Protein AF-A0A354QT43-F1 (afdb_monomer)

Secondary structure (DSSP, 8-state):
--HHHHHHHTSHHHHHHHHHHHHHHHHHHHHHHHHHHHHHHHHHHHHHHHHHHHHHHHHS---HHHHHHHHHHHTSTTHHHHHIIIII-----HHHHHHHHHHHH------TTHHHHHHHHHH-HHHHHHHHHHHHH-TT----SS------SSHHHHHHHHHHHHHH-SS------S---------

Radius of gyration: 37.58 Å; Cα contacts (8 Å, |Δi|>4): 68; chains: 1; bounding box: 89×34×106 Å

Structure (mmCIF, N/CA/C/O backbone):
data_AF-A0A354QT43-F1
#
_entry.id   AF-A0A354QT43-F1
#
loop_
_atom_site.group_PDB
_atom_site.id
_atom_site.type_symbol
_atom_site.label_atom_id
_atom_site.label_alt_id
_atom_site.label_comp_id
_atom_site.label_asym_id
_atom_site.label_entity_id
_atom_site.label_seq_id
_atom_site.pdbx_PDB_ins_code
_atom_site.Cartn_x
_atom_site.Cartn_y
_atom_site.Cartn_z
_atom_site.occupancy
_atom_site.B_iso_or_equiv
_atom_site.auth_seq_id
_atom_site.auth_comp_id
_atom_site.auth_asym_id
_atom_site.auth_atom_id
_atom_site.pdbx_PDB_model_num
ATOM 1 N N . MET A 1 1 ? 47.874 -0.193 -69.111 1.00 50.09 1 MET A N 1
ATOM 2 C CA . MET A 1 1 ? 46.871 0.628 -68.397 1.00 50.09 1 MET A CA 1
ATOM 3 C C . MET A 1 1 ? 47.589 1.723 -67.603 1.00 50.09 1 MET A C 1
ATOM 5 O O . MET A 1 1 ? 47.938 1.553 -66.450 1.00 50.09 1 MET A O 1
ATOM 9 N N . ASN A 1 2 ? 47.897 2.793 -68.336 1.00 45.66 2 ASN A N 1
ATOM 10 C CA . ASN A 1 2 ? 48.474 4.114 -68.050 1.00 45.66 2 ASN A CA 1
ATOM 11 C C . ASN A 1 2 ? 48.975 4.488 -66.635 1.00 45.66 2 ASN A C 1
ATOM 13 O O . ASN A 1 2 ? 48.193 4.894 -65.777 1.00 45.66 2 ASN A O 1
ATOM 17 N N . LEU A 1 3 ? 50.308 4.593 -66.516 1.00 60.66 3 LEU A N 1
ATOM 18 C CA . LEU A 1 3 ? 51.085 5.276 -65.461 1.00 60.66 3 LEU A CA 1
ATOM 19 C C . LEU A 1 3 ? 50.553 6.680 -65.084 1.00 60.66 3 LEU A C 1
ATOM 21 O O . LEU A 1 3 ? 50.665 7.098 -63.936 1.00 60.66 3 LEU A O 1
ATOM 25 N N . ARG A 1 4 ? 49.891 7.386 -66.013 1.00 60.50 4 ARG A N 1
ATOM 26 C CA . ARG A 1 4 ? 49.231 8.681 -65.751 1.00 60.50 4 ARG A CA 1
ATOM 27 C C . ARG A 1 4 ? 48.031 8.592 -64.796 1.00 60.50 4 ARG A C 1
ATOM 29 O O . ARG A 1 4 ? 47.816 9.512 -64.015 1.00 60.50 4 ARG A O 1
ATOM 36 N N . LYS A 1 5 ? 47.261 7.493 -64.814 1.00 59.97 5 LYS A N 1
ATOM 37 C CA . LYS A 1 5 ? 46.152 7.280 -63.858 1.00 59.97 5 LYS A CA 1
ATOM 38 C C . LYS A 1 5 ? 46.684 7.034 -62.440 1.00 59.97 5 LYS A C 1
ATOM 40 O O . LYS A 1 5 ? 46.078 7.480 -61.475 1.00 59.97 5 LYS A O 1
ATOM 45 N N . PHE A 1 6 ? 47.850 6.396 -62.334 1.00 59.72 6 PHE A N 1
ATOM 46 C CA . PHE A 1 6 ? 48.542 6.152 -61.067 1.00 59.72 6 PHE A CA 1
ATOM 47 C C . PHE A 1 6 ? 49.101 7.447 -60.449 1.00 59.72 6 PHE A C 1
ATOM 49 O O . PHE A 1 6 ? 48.975 7.661 -59.249 1.00 59.72 6 PHE A O 1
ATOM 56 N N . GLN A 1 7 ? 49.629 8.363 -61.269 1.00 59.91 7 GLN A N 1
ATOM 57 C CA . GLN A 1 7 ? 50.087 9.688 -60.816 1.00 59.91 7 GLN A CA 1
ATOM 58 C C . GLN A 1 7 ? 48.939 10.609 -60.361 1.00 59.91 7 GLN A C 1
ATOM 60 O O . GLN A 1 7 ? 49.126 11.405 -59.447 1.00 59.91 7 GLN A O 1
ATOM 65 N N . LEU A 1 8 ? 47.743 10.483 -60.950 1.00 59.28 8 LEU A N 1
ATOM 66 C CA . LEU A 1 8 ? 46.539 11.201 -60.503 1.00 59.28 8 LEU A CA 1
ATOM 67 C C . LEU A 1 8 ? 45.997 10.660 -59.170 1.00 59.28 8 LEU A C 1
ATOM 69 O O . LEU A 1 8 ? 45.631 11.455 -58.303 1.00 59.28 8 LEU A O 1
ATOM 73 N N . LEU A 1 9 ? 46.014 9.334 -58.978 1.00 59.81 9 LEU A N 1
ATOM 74 C CA . LEU A 1 9 ? 45.709 8.676 -57.697 1.00 59.81 9 LEU A CA 1
ATOM 75 C C . LEU A 1 9 ? 46.698 9.078 -56.587 1.00 59.81 9 LEU A C 1
ATOM 77 O O . LEU A 1 9 ? 46.279 9.282 -55.453 1.00 59.81 9 LEU A O 1
ATOM 81 N N . MET A 1 10 ? 47.980 9.258 -56.926 1.00 63.72 10 MET A N 1
ATOM 82 C CA . MET A 1 10 ? 49.045 9.714 -56.015 1.00 63.72 10 MET A CA 1
ATOM 83 C C . MET A 1 10 ? 49.179 11.245 -55.914 1.00 63.72 10 MET A C 1
ATOM 85 O O . MET A 1 10 ? 50.124 11.751 -55.307 1.00 63.72 10 MET A O 1
ATOM 89 N N . SER A 1 11 ? 48.253 12.012 -56.498 1.00 73.25 11 SER A N 1
ATOM 90 C CA . SER A 1 11 ? 48.175 13.455 -56.256 1.00 73.25 11 SER A CA 1
ATOM 91 C C . SER A 1 11 ? 47.537 13.729 -54.888 1.00 73.25 11 SER A C 1
ATOM 93 O O . SER A 1 11 ? 46.755 12.916 -54.392 1.00 73.25 11 SER A O 1
ATOM 95 N N . LYS A 1 12 ? 47.819 14.894 -54.283 1.00 72.94 12 LYS A N 1
ATOM 96 C CA . LYS A 1 12 ? 47.262 15.291 -52.970 1.00 72.94 12 LYS A CA 1
ATOM 97 C C . LYS A 1 12 ? 45.731 15.139 -52.903 1.00 72.94 12 LYS A C 1
ATOM 99 O O . LYS A 1 12 ? 45.205 14.751 -51.871 1.00 72.94 12 LYS A O 1
ATOM 104 N N . TYR A 1 13 ? 45.037 15.384 -54.016 1.00 82.44 13 TYR A N 1
ATOM 105 C CA . TYR A 1 13 ? 43.581 15.259 -54.121 1.00 82.44 13 TYR A CA 1
ATOM 106 C C . TYR A 1 13 ? 43.110 13.810 -54.317 1.00 82.44 13 TYR A C 1
ATOM 108 O O . TYR A 1 13 ? 42.079 13.428 -53.770 1.00 82.44 13 TYR A O 1
ATOM 116 N N . GLY A 1 14 ? 43.867 12.986 -55.050 1.00 83.56 14 GLY A N 1
ATOM 117 C CA . GLY A 1 14 ? 43.551 11.566 -55.246 1.00 83.56 14 GLY A CA 1
ATOM 118 C C . GLY A 1 14 ? 43.614 10.774 -53.941 1.00 83.56 14 GLY A C 1
ATOM 119 O O . GLY A 1 14 ? 42.695 10.018 -53.634 1.00 83.56 14 GLY A O 1
ATOM 120 N N . PHE A 1 15 ? 44.640 11.027 -53.125 1.00 85.06 15 PHE A N 1
ATOM 121 C CA . PHE A 1 15 ? 44.790 10.412 -51.807 1.00 85.06 15 PHE A CA 1
ATOM 122 C C . PHE A 1 15 ? 43.640 10.779 -50.852 1.00 85.06 15 PHE A C 1
ATOM 124 O O . PHE A 1 15 ? 43.066 9.896 -50.216 1.00 85.06 15 PHE A O 1
ATOM 131 N N . SER A 1 16 ? 43.236 12.054 -50.804 1.00 87.38 16 SER A N 1
ATOM 132 C CA . SER A 1 16 ? 42.101 12.497 -49.980 1.00 87.38 16 SER A CA 1
ATOM 133 C C . SER A 1 16 ? 40.770 11.868 -50.401 1.00 87.38 16 SER A C 1
ATOM 135 O O . SER A 1 16 ? 39.992 11.477 -49.536 1.00 87.38 16 SER A O 1
ATOM 137 N N . ILE A 1 17 ? 40.514 11.714 -51.706 1.00 90.31 17 ILE A N 1
ATOM 138 C CA . ILE A 1 17 ? 39.285 11.069 -52.202 1.00 90.31 17 ILE A CA 1
ATOM 139 C C . ILE A 1 17 ? 39.250 9.586 -51.810 1.00 90.31 17 ILE A C 1
ATOM 141 O O . ILE A 1 17 ? 38.204 9.088 -51.399 1.00 90.31 17 ILE A O 1
ATOM 145 N N . ILE A 1 18 ? 40.383 8.882 -51.888 1.00 90.44 18 ILE A N 1
ATOM 146 C CA . ILE A 1 18 ? 40.471 7.474 -51.472 1.00 90.44 18 ILE A CA 1
ATOM 147 C C . ILE A 1 18 ? 40.174 7.332 -49.977 1.00 90.44 18 ILE A C 1
ATOM 149 O O . ILE A 1 18 ? 39.404 6.451 -49.598 1.00 90.44 18 ILE A O 1
ATOM 153 N N . ILE A 1 19 ? 40.742 8.207 -49.140 1.00 92.81 19 ILE A N 1
ATOM 154 C CA . ILE A 1 19 ? 40.480 8.205 -47.694 1.00 92.81 19 ILE A CA 1
ATOM 155 C C . ILE A 1 19 ? 39.005 8.484 -47.411 1.00 92.81 19 ILE A C 1
AT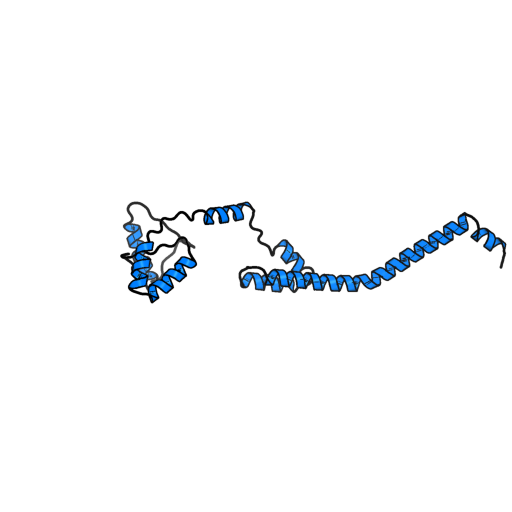OM 157 O O . ILE A 1 19 ? 38.399 7.733 -46.658 1.00 92.81 19 ILE A O 1
ATOM 161 N N . MET A 1 20 ? 38.398 9.482 -48.058 1.00 94.25 20 MET A N 1
ATOM 162 C CA . MET A 1 20 ? 36.971 9.781 -47.877 1.00 94.25 20 MET A CA 1
ATOM 163 C C . MET A 1 20 ? 36.073 8.596 -48.247 1.00 94.25 20 MET A C 1
ATOM 165 O O . MET A 1 20 ? 35.124 8.283 -47.530 1.00 94.25 20 MET A O 1
ATOM 169 N N . VAL A 1 21 ? 36.369 7.906 -49.352 1.00 95.19 21 VAL A N 1
ATOM 170 C CA . VAL A 1 21 ? 35.614 6.707 -49.753 1.00 95.19 21 VAL A CA 1
ATOM 171 C C . VAL A 1 21 ? 35.809 5.575 -48.744 1.00 95.19 21 VAL A C 1
ATOM 173 O O . VAL A 1 21 ? 34.853 4.870 -48.426 1.00 95.19 21 VAL A O 1
ATOM 176 N N . LEU A 1 22 ? 37.022 5.415 -48.212 1.00 96.06 22 LEU A N 1
ATOM 177 C CA . LEU A 1 22 ? 37.327 4.418 -47.191 1.00 96.06 22 LEU A CA 1
ATOM 178 C C . LEU A 1 22 ? 36.622 4.725 -45.861 1.00 96.06 22 LEU A C 1
ATOM 180 O O . LEU A 1 22 ? 36.039 3.819 -45.272 1.00 96.06 22 LEU A O 1
ATOM 184 N N . GLU A 1 23 ? 36.601 5.981 -45.418 1.00 96.31 23 GLU A N 1
ATOM 185 C CA . GLU A 1 23 ? 35.858 6.426 -44.232 1.00 96.31 23 GLU A CA 1
ATOM 186 C C . GLU A 1 23 ? 34.356 6.185 -44.391 1.00 96.31 23 GLU A C 1
ATOM 188 O O . GLU A 1 23 ? 33.727 5.610 -43.504 1.00 96.31 23 GLU A O 1
ATOM 193 N N . LEU A 1 24 ? 33.783 6.540 -45.544 1.00 96.94 24 LEU A N 1
ATOM 194 C CA . LEU A 1 24 ? 32.379 6.255 -45.839 1.00 96.94 24 LEU A CA 1
ATOM 195 C C . LEU A 1 24 ? 32.100 4.750 -45.807 1.00 96.94 24 LEU A C 1
ATOM 197 O O . LEU A 1 24 ? 31.133 4.322 -45.178 1.00 96.94 24 LEU A O 1
ATOM 201 N N . ALA A 1 25 ? 32.956 3.934 -46.425 1.00 96.06 25 ALA A N 1
ATOM 202 C CA . ALA A 1 25 ? 32.813 2.482 -46.401 1.00 96.06 25 ALA A CA 1
ATOM 203 C C . ALA A 1 25 ? 32.898 1.915 -44.974 1.00 96.06 25 ALA A C 1
ATOM 205 O O . ALA A 1 25 ? 32.116 1.028 -44.631 1.00 96.06 25 ALA A O 1
ATOM 206 N N . LEU A 1 26 ? 33.787 2.449 -44.128 1.00 96.31 26 LEU A N 1
ATOM 207 C CA . LEU A 1 26 ? 33.885 2.082 -42.713 1.00 96.31 26 LEU A CA 1
ATOM 208 C C . LEU A 1 26 ? 32.624 2.463 -41.938 1.00 96.31 26 LEU A C 1
ATOM 210 O O . LEU A 1 26 ? 32.136 1.648 -41.158 1.00 96.31 26 LEU A O 1
ATOM 214 N N . ILE A 1 27 ? 32.067 3.653 -42.173 1.00 96.12 27 ILE A N 1
ATOM 215 C CA . ILE A 1 27 ? 30.815 4.094 -41.544 1.00 96.12 27 ILE A CA 1
ATOM 216 C C . ILE A 1 27 ? 29.663 3.173 -41.954 1.00 96.12 27 ILE A C 1
ATOM 218 O O . ILE A 1 27 ? 28.928 2.702 -41.088 1.00 96.12 27 ILE A O 1
ATOM 222 N N . PHE A 1 28 ? 29.523 2.864 -43.246 1.00 95.12 28 PHE A N 1
ATOM 223 C CA . PHE A 1 28 ? 28.487 1.944 -43.722 1.00 95.12 28 PHE A CA 1
ATOM 224 C C . PHE A 1 28 ? 28.670 0.545 -43.141 1.00 95.12 28 PHE A C 1
ATOM 226 O O . PHE A 1 28 ? 27.713 -0.044 -42.641 1.00 95.12 28 PHE A O 1
ATOM 233 N N . TRP A 1 29 ? 29.894 0.019 -43.157 1.00 94.56 29 TRP A N 1
ATOM 234 C CA . TRP A 1 29 ? 30.196 -1.284 -42.577 1.00 94.56 29 TRP A CA 1
ATOM 235 C C . TRP A 1 29 ? 29.867 -1.330 -41.084 1.00 94.56 29 TRP A C 1
ATOM 237 O O . TRP A 1 29 ? 29.182 -2.252 -40.643 1.00 94.56 29 TRP A O 1
ATOM 247 N N . PHE A 1 30 ? 30.279 -0.313 -40.325 1.00 93.00 30 PHE A N 1
ATOM 248 C CA . PHE A 1 30 ? 29.969 -0.186 -38.906 1.00 93.00 30 PHE A CA 1
ATOM 249 C C . PHE A 1 30 ? 28.462 -0.079 -38.661 1.00 93.00 30 PHE A C 1
ATOM 251 O O . PHE A 1 30 ? 27.943 -0.754 -37.777 1.00 93.00 30 PHE A O 1
ATOM 258 N N . PHE A 1 31 ? 27.739 0.692 -39.475 1.00 93.12 31 PHE A N 1
ATOM 259 C CA . PHE A 1 31 ? 26.286 0.825 -39.387 1.00 93.12 31 PHE A CA 1
ATOM 260 C C . PHE A 1 31 ? 25.568 -0.511 -39.625 1.00 93.12 31 PHE A C 1
ATOM 262 O O . PHE A 1 31 ? 24.722 -0.906 -38.822 1.00 93.12 31 PHE A O 1
ATOM 269 N N . PHE A 1 32 ? 25.932 -1.253 -40.676 1.00 91.00 32 PHE A N 1
ATOM 270 C CA . PHE A 1 32 ? 25.361 -2.580 -40.943 1.00 91.00 32 PHE A CA 1
ATOM 271 C C . PHE A 1 32 ? 25.754 -3.610 -39.881 1.00 91.00 32 PHE A C 1
ATOM 273 O O . PHE A 1 32 ? 24.943 -4.464 -39.515 1.00 91.00 32 PHE A O 1
ATOM 280 N N . TRP A 1 33 ? 26.985 -3.532 -39.373 1.00 90.19 33 TRP A N 1
ATOM 281 C CA . TRP A 1 33 ? 27.447 -4.373 -38.277 1.00 90.19 33 TRP A CA 1
ATOM 282 C C . TRP A 1 33 ? 26.629 -4.110 -37.011 1.00 90.19 33 TRP A C 1
ATOM 284 O O . TRP A 1 33 ? 26.083 -5.052 -36.443 1.00 90.19 33 TRP A O 1
ATOM 294 N N . LEU A 1 34 ? 26.455 -2.847 -36.619 1.00 88.75 34 LEU A N 1
ATOM 295 C CA . LEU A 1 34 ? 25.695 -2.452 -35.432 1.00 88.75 34 LEU A CA 1
ATOM 296 C C . LEU A 1 34 ? 24.210 -2.808 -35.585 1.00 88.75 34 LEU A C 1
ATOM 298 O O . LEU A 1 34 ? 23.635 -3.413 -34.681 1.00 88.75 34 LEU A O 1
ATOM 302 N N . GLY A 1 35 ? 23.630 -2.568 -36.764 1.00 88.44 35 GLY A N 1
ATOM 303 C CA . GLY A 1 35 ? 22.251 -2.941 -37.086 1.00 88.44 35 GLY A CA 1
ATOM 304 C C . GLY A 1 35 ? 21.972 -4.445 -36.988 1.00 88.44 35 GLY A C 1
ATOM 305 O O . GLY A 1 35 ? 20.845 -4.834 -36.694 1.00 88.44 35 GLY A O 1
ATOM 306 N N . ARG A 1 36 ? 22.987 -5.306 -37.154 1.00 88.44 36 ARG A N 1
ATOM 307 C CA . ARG A 1 36 ? 22.854 -6.754 -36.916 1.00 88.44 36 ARG A CA 1
ATOM 308 C C . ARG A 1 36 ? 22.730 -7.094 -35.426 1.00 88.44 36 ARG A C 1
ATOM 310 O O . ARG A 1 36 ? 22.057 -8.063 -35.088 1.00 88.44 36 ARG A O 1
ATOM 317 N N . TRP A 1 37 ? 23.355 -6.315 -34.543 1.00 90.38 37 TRP A N 1
ATOM 318 C CA . TRP A 1 37 ? 23.316 -6.527 -33.091 1.00 90.38 37 TRP A CA 1
ATOM 319 C C . TRP A 1 37 ? 22.129 -5.836 -32.410 1.00 90.38 37 TRP A C 1
ATOM 321 O O . TRP A 1 37 ? 21.656 -6.325 -31.382 1.00 90.38 37 TRP A O 1
ATOM 331 N N . THR A 1 38 ? 21.622 -4.732 -32.972 1.00 89.75 38 THR A N 1
ATOM 332 C CA . THR A 1 38 ? 20.521 -3.942 -32.393 1.00 89.75 38 THR A CA 1
ATOM 333 C C . THR A 1 38 ? 19.282 -4.772 -32.022 1.00 89.75 38 THR A C 1
ATOM 335 O O . THR A 1 38 ? 18.814 -4.604 -30.896 1.00 89.75 38 THR A O 1
ATOM 338 N N . PRO A 1 39 ? 18.752 -5.689 -32.861 1.00 90.62 39 PRO A N 1
ATOM 339 C CA . PRO A 1 39 ? 17.564 -6.471 -32.511 1.00 90.62 39 PRO A CA 1
ATOM 340 C C . PRO A 1 39 ? 17.791 -7.368 -31.292 1.00 90.62 39 PRO A C 1
ATOM 342 O O . PRO A 1 39 ? 16.948 -7.432 -30.401 1.00 90.62 39 PRO A O 1
ATOM 345 N N . THR A 1 40 ? 18.955 -8.016 -31.214 1.00 91.56 40 THR A N 1
ATOM 346 C CA . THR A 1 40 ? 19.317 -8.885 -30.089 1.00 91.56 40 THR A CA 1
ATOM 347 C C . THR A 1 40 ? 19.460 -8.080 -28.803 1.00 91.56 40 THR A C 1
ATOM 349 O O . THR A 1 40 ? 18.899 -8.457 -27.777 1.00 91.56 40 THR A O 1
ATOM 352 N N . LEU A 1 41 ? 20.159 -6.940 -28.858 1.00 92.62 41 LEU A N 1
ATOM 353 C CA . LEU A 1 41 ? 20.311 -6.044 -27.708 1.00 92.62 41 LEU A CA 1
ATOM 354 C C . LEU A 1 41 ? 18.962 -5.496 -27.236 1.00 92.62 41 LEU A C 1
ATOM 356 O O . LEU A 1 41 ? 18.715 -5.437 -26.033 1.00 92.62 41 LEU A O 1
ATOM 360 N N . TRP A 1 42 ? 18.075 -5.146 -28.169 1.00 92.38 42 TRP A N 1
ATOM 361 C CA . TRP A 1 42 ? 16.729 -4.678 -27.858 1.00 92.38 42 TRP A CA 1
ATOM 362 C C . TRP A 1 42 ? 15.899 -5.753 -27.151 1.00 92.38 42 TRP A C 1
ATOM 364 O O . TRP A 1 42 ? 15.317 -5.481 -26.105 1.00 92.38 42 TRP A O 1
ATOM 374 N N . ILE A 1 43 ? 15.889 -6.988 -27.661 1.00 93.69 43 ILE A N 1
ATOM 375 C CA . ILE A 1 43 ? 15.166 -8.106 -27.034 1.00 93.69 43 ILE A CA 1
ATOM 376 C C . ILE A 1 43 ? 15.698 -8.372 -25.622 1.00 93.69 43 ILE A C 1
ATOM 378 O O . ILE A 1 43 ? 14.911 -8.482 -24.681 1.00 93.69 43 ILE A O 1
ATOM 382 N N . VAL A 1 44 ? 17.023 -8.423 -25.455 1.00 95.06 44 VAL A N 1
ATOM 383 C CA . VAL A 1 44 ? 17.654 -8.611 -24.139 1.00 95.06 44 VAL A CA 1
ATOM 384 C C . VAL A 1 44 ? 17.257 -7.487 -23.185 1.00 95.06 44 VAL A C 1
ATOM 386 O O . VAL A 1 44 ? 16.860 -7.762 -22.054 1.00 95.06 44 VAL A O 1
ATOM 389 N N . PHE A 1 45 ? 17.300 -6.235 -23.641 1.00 94.56 45 PHE A N 1
ATOM 390 C CA . PHE A 1 45 ? 16.882 -5.088 -22.843 1.00 94.56 45 PHE A CA 1
ATOM 391 C C . PHE A 1 45 ? 15.417 -5.197 -22.406 1.00 94.56 45 PHE A C 1
ATOM 393 O O . PHE A 1 45 ? 15.127 -5.046 -21.221 1.00 94.56 45 PHE A O 1
ATOM 400 N N . VAL A 1 46 ? 14.499 -5.513 -23.325 1.00 94.69 46 VAL A N 1
ATOM 401 C CA . VAL A 1 46 ? 13.066 -5.646 -23.016 1.00 94.69 46 VAL A CA 1
ATOM 402 C C . VAL A 1 46 ? 12.815 -6.759 -21.999 1.00 94.69 46 VAL A C 1
ATOM 404 O O . VAL A 1 46 ? 12.033 -6.562 -21.066 1.00 94.69 46 VAL A O 1
ATOM 407 N N . ILE A 1 47 ? 13.493 -7.902 -22.132 1.00 94.12 47 ILE A N 1
ATOM 408 C CA . ILE A 1 47 ? 13.376 -9.018 -21.183 1.00 94.12 47 ILE A CA 1
ATOM 409 C C . ILE A 1 47 ? 13.895 -8.605 -19.805 1.00 94.12 47 ILE A C 1
ATOM 411 O O . ILE A 1 47 ? 13.183 -8.767 -18.815 1.00 94.12 47 ILE A O 1
ATOM 415 N N . LEU A 1 48 ? 15.103 -8.039 -19.732 1.00 95.38 48 LEU A N 1
ATOM 416 C CA . LEU A 1 48 ? 15.703 -7.611 -18.466 1.00 95.38 48 LEU A CA 1
ATOM 417 C C . LEU A 1 48 ? 14.864 -6.532 -17.779 1.00 95.38 48 LEU A C 1
ATOM 419 O O . LEU A 1 48 ? 14.650 -6.598 -16.571 1.00 95.38 48 LEU A O 1
ATOM 423 N N . PHE A 1 49 ? 14.349 -5.570 -18.541 1.00 94.75 49 PHE A N 1
ATOM 424 C CA . PHE A 1 49 ? 13.509 -4.497 -18.023 1.00 94.75 49 PHE A CA 1
ATOM 425 C C . PHE A 1 49 ? 12.166 -5.014 -17.492 1.00 94.75 49 PHE A C 1
ATOM 427 O O . PHE A 1 49 ? 11.728 -4.626 -16.405 1.00 94.75 49 PHE A O 1
ATOM 434 N N . SER A 1 50 ? 11.535 -5.937 -18.222 1.00 93.38 50 SER A N 1
ATOM 435 C CA . SER A 1 50 ? 10.286 -6.575 -17.790 1.00 93.38 50 SER A CA 1
ATOM 436 C C . SER A 1 50 ? 10.506 -7.421 -16.536 1.00 93.38 50 SER A C 1
ATOM 438 O O . SER A 1 50 ? 9.756 -7.297 -15.570 1.00 93.38 50 SER A O 1
ATOM 440 N N . LEU A 1 51 ? 11.584 -8.210 -16.495 1.00 94.75 51 LEU A N 1
ATOM 441 C CA . LEU A 1 51 ? 11.943 -9.014 -15.328 1.00 94.75 51 LEU A CA 1
ATOM 442 C C . LEU A 1 51 ? 12.240 -8.138 -14.105 1.00 94.75 51 LEU A C 1
ATOM 444 O O . LEU A 1 51 ? 11.733 -8.412 -13.020 1.00 94.75 51 LEU A O 1
ATOM 448 N N . ALA A 1 52 ? 13.005 -7.057 -14.277 1.00 94.50 52 ALA A N 1
ATOM 449 C CA . ALA A 1 52 ? 13.291 -6.106 -13.206 1.00 94.50 52 ALA A CA 1
ATOM 450 C C . ALA A 1 52 ? 12.007 -5.467 -12.656 1.00 94.50 52 ALA A C 1
ATOM 452 O O . ALA A 1 52 ? 11.861 -5.320 -11.444 1.00 94.50 52 ALA A O 1
ATOM 453 N N . THR A 1 53 ? 11.051 -5.148 -13.531 1.00 93.88 53 THR A N 1
ATOM 454 C CA . THR A 1 53 ? 9.746 -4.597 -13.139 1.00 93.88 53 THR A CA 1
ATOM 455 C C . THR A 1 53 ? 8.930 -5.624 -12.357 1.00 93.88 53 THR A C 1
ATOM 457 O O . THR A 1 53 ? 8.407 -5.301 -11.293 1.00 93.88 53 THR A O 1
ATOM 460 N N . ILE A 1 54 ? 8.867 -6.876 -12.820 1.00 93.81 54 ILE A N 1
ATOM 461 C CA . ILE A 1 54 ? 8.182 -7.965 -12.106 1.00 93.81 54 ILE A CA 1
ATOM 462 C C . ILE A 1 54 ? 8.795 -8.166 -10.716 1.00 93.81 54 ILE A C 1
ATOM 464 O O . ILE A 1 54 ? 8.065 -8.205 -9.726 1.00 93.81 54 ILE A O 1
ATOM 468 N N . LEU A 1 55 ? 10.127 -8.223 -10.614 1.00 94.50 55 LEU A N 1
ATOM 469 C CA . LEU A 1 55 ? 10.821 -8.337 -9.327 1.00 94.50 55 LEU A CA 1
ATOM 470 C C . LEU A 1 55 ? 10.522 -7.142 -8.411 1.00 94.50 55 LEU A C 1
ATOM 472 O O . LEU A 1 55 ? 10.284 -7.330 -7.218 1.00 94.50 55 LEU A O 1
ATOM 476 N N . ALA A 1 56 ? 10.473 -5.926 -8.961 1.00 91.94 56 ALA A N 1
ATOM 477 C CA . ALA A 1 56 ? 10.114 -4.728 -8.208 1.00 91.94 56 ALA A CA 1
ATOM 478 C C . ALA A 1 56 ? 8.666 -4.778 -7.689 1.00 91.94 56 ALA A C 1
ATOM 480 O O . ALA A 1 56 ? 8.419 -4.396 -6.546 1.00 91.94 56 ALA A O 1
ATOM 481 N N . ILE A 1 57 ? 7.717 -5.275 -8.491 1.00 92.31 57 ILE A N 1
ATOM 482 C CA . ILE A 1 57 ? 6.317 -5.461 -8.078 1.00 92.31 57 ILE A CA 1
ATOM 483 C C . ILE A 1 57 ? 6.223 -6.510 -6.963 1.00 92.31 57 ILE A C 1
ATOM 485 O O . ILE A 1 57 ? 5.587 -6.268 -5.935 1.00 92.31 57 ILE A O 1
ATOM 489 N N . VAL A 1 58 ? 6.882 -7.662 -7.130 1.00 92.19 58 VAL A N 1
ATOM 490 C CA . VAL A 1 58 ? 6.837 -8.769 -6.160 1.00 92.19 58 VAL A CA 1
ATOM 491 C C . VAL A 1 58 ? 7.447 -8.370 -4.818 1.00 92.19 58 VAL A C 1
ATOM 493 O O . VAL A 1 58 ? 6.844 -8.654 -3.782 1.00 92.19 58 VAL A O 1
ATOM 496 N N . ASN A 1 59 ? 8.575 -7.659 -4.821 1.00 90.56 59 ASN A N 1
ATOM 497 C CA . ASN A 1 59 ? 9.255 -7.241 -3.591 1.00 90.56 59 ASN A CA 1
ATOM 498 C C . ASN A 1 59 ? 8.571 -6.075 -2.866 1.00 90.56 59 ASN A C 1
ATOM 500 O O . ASN A 1 59 ? 8.920 -5.774 -1.726 1.00 90.56 59 ASN A O 1
ATOM 504 N N . ARG A 1 60 ? 7.602 -5.402 -3.491 1.00 85.12 60 ARG A N 1
ATOM 505 C CA . ARG A 1 60 ? 6.936 -4.250 -2.882 1.00 85.12 60 ARG A CA 1
ATOM 506 C C . ARG A 1 60 ? 5.836 -4.675 -1.906 1.00 85.12 60 ARG A C 1
ATOM 508 O O . ARG A 1 60 ? 5.069 -5.610 -2.163 1.00 85.12 60 ARG A O 1
ATOM 515 N N . SER A 1 61 ? 5.733 -3.948 -0.795 1.00 80.44 61 SER A N 1
ATOM 516 C CA . SER A 1 61 ? 4.624 -4.032 0.157 1.00 80.44 61 SER A CA 1
ATOM 517 C C . SER A 1 61 ? 3.408 -3.288 -0.403 1.00 80.44 61 SER A C 1
ATOM 519 O O . SER A 1 61 ? 3.307 -2.065 -0.352 1.00 80.44 61 SER A O 1
ATOM 521 N N . MET A 1 62 ? 2.497 -4.041 -1.005 1.00 81.75 62 MET A N 1
ATOM 522 C CA . MET A 1 62 ? 1.225 -3.563 -1.547 1.00 81.75 62 MET A CA 1
ATOM 523 C C . MET A 1 62 ? 0.165 -4.630 -1.300 1.00 81.75 62 MET A C 1
ATOM 525 O O . MET A 1 62 ? 0.514 -5.792 -1.066 1.00 81.75 62 MET A O 1
ATOM 529 N N . THR A 1 63 ? -1.109 -4.243 -1.350 1.00 84.62 63 THR A N 1
ATOM 530 C CA . THR A 1 63 ? -2.197 -5.209 -1.186 1.00 84.62 63 THR A CA 1
ATOM 531 C C . THR A 1 63 ? -2.115 -6.289 -2.277 1.00 84.62 63 THR A C 1
ATOM 533 O O . THR A 1 63 ? -1.649 -5.995 -3.392 1.00 84.62 63 THR A O 1
ATOM 536 N N . PRO A 1 64 ? -2.512 -7.540 -1.987 1.00 88.19 64 PRO A N 1
ATOM 537 C CA . PRO A 1 64 ? -2.450 -8.628 -2.961 1.00 88.19 64 PRO A CA 1
ATOM 538 C C . PRO A 1 64 ? -3.155 -8.292 -4.283 1.00 88.19 64 PRO A C 1
ATOM 540 O O . PRO A 1 64 ? -2.615 -8.568 -5.354 1.00 88.19 64 PRO A O 1
ATOM 543 N N . GLU A 1 65 ? -4.303 -7.614 -4.222 1.00 88.12 65 GLU A N 1
ATOM 544 C CA . GLU A 1 65 ? -5.115 -7.238 -5.388 1.00 88.12 65 GLU A CA 1
ATOM 545 C C . GLU A 1 65 ? -4.364 -6.252 -6.293 1.00 88.12 65 GLU A C 1
ATOM 547 O O . GLU A 1 65 ? -4.303 -6.420 -7.516 1.00 88.12 65 GLU A O 1
ATOM 552 N N . SER A 1 66 ? -3.716 -5.252 -5.686 1.00 88.62 66 SER A N 1
ATOM 553 C CA . SER A 1 66 ? -2.890 -4.281 -6.409 1.00 88.62 66 SER A CA 1
ATOM 554 C C . SER A 1 66 ? -1.689 -4.959 -7.073 1.00 88.62 66 SER A C 1
ATOM 556 O O . SER A 1 66 ? -1.357 -4.653 -8.220 1.00 88.62 66 SER A O 1
ATOM 558 N N . LYS A 1 67 ? -1.048 -5.909 -6.377 1.00 91.94 67 LYS A N 1
ATOM 559 C CA . LYS A 1 67 ? 0.120 -6.637 -6.895 1.00 91.94 67 LYS A CA 1
ATOM 560 C C . LYS A 1 67 ? -0.229 -7.461 -8.126 1.00 91.94 67 LYS A C 1
ATOM 562 O O . LYS A 1 67 ? 0.464 -7.369 -9.137 1.00 91.94 67 LYS A O 1
ATOM 567 N N . VAL A 1 68 ? -1.322 -8.220 -8.054 1.00 93.44 68 VAL A N 1
ATOM 568 C CA . VAL A 1 68 ? -1.827 -9.016 -9.181 1.00 93.44 68 VAL A CA 1
ATOM 569 C C . VAL A 1 68 ? -2.164 -8.117 -10.370 1.00 93.44 68 VAL A C 1
ATOM 571 O O . VAL A 1 68 ? -1.746 -8.409 -11.489 1.00 93.44 68 VAL A O 1
ATOM 574 N N . THR A 1 69 ? -2.832 -6.988 -10.128 1.00 93.69 69 THR A N 1
ATOM 575 C CA . THR A 1 69 ? -3.182 -6.022 -11.181 1.00 93.69 69 THR A CA 1
ATOM 576 C C . THR A 1 69 ? -1.941 -5.530 -11.933 1.00 93.69 69 THR A C 1
ATOM 578 O O . THR A 1 69 ? -1.894 -5.587 -13.162 1.00 93.69 69 THR A O 1
ATOM 581 N N . TRP A 1 70 ? -0.893 -5.112 -11.216 1.00 94.31 70 TRP A N 1
ATOM 582 C CA . TRP A 1 70 ? 0.340 -4.630 -11.848 1.00 94.31 70 TRP A CA 1
ATOM 583 C C . TRP A 1 70 ? 1.164 -5.730 -12.515 1.00 94.31 70 TRP A C 1
ATOM 585 O O . TRP A 1 70 ? 1.805 -5.457 -13.528 1.00 94.31 70 TRP A O 1
ATOM 595 N N . LEU A 1 71 ? 1.126 -6.966 -12.009 1.00 93.94 71 LEU A N 1
ATOM 596 C CA . LEU A 1 71 ? 1.755 -8.109 -12.678 1.00 93.94 71 LEU A CA 1
ATOM 597 C C . LEU A 1 71 ? 1.099 -8.414 -14.029 1.00 93.94 71 LEU A C 1
ATOM 599 O O . LEU A 1 71 ? 1.812 -8.654 -15.002 1.00 93.94 71 LEU A O 1
ATOM 603 N N . LEU A 1 72 ? -0.235 -8.352 -14.109 1.00 94.06 72 LEU A N 1
ATOM 604 C CA . LEU A 1 72 ? -0.960 -8.524 -15.372 1.00 94.06 72 LEU A CA 1
ATOM 605 C C . LEU A 1 72 ? -0.593 -7.429 -16.379 1.00 94.06 72 LEU A C 1
ATOM 607 O O . LEU A 1 72 ? -0.318 -7.726 -17.540 1.00 94.06 72 LEU A O 1
ATOM 611 N N . VAL A 1 73 ? -0.521 -6.173 -15.928 1.00 93.69 73 VAL A N 1
ATOM 612 C CA . VAL A 1 73 ? -0.097 -5.047 -16.774 1.00 93.69 73 VAL A CA 1
ATOM 613 C C . VAL A 1 73 ? 1.348 -5.231 -17.248 1.00 93.69 73 VAL A C 1
ATOM 615 O O . VAL A 1 73 ? 1.619 -5.086 -18.438 1.00 93.69 73 VAL A O 1
ATOM 618 N N . ALA A 1 74 ? 2.268 -5.605 -16.352 1.00 92.81 74 ALA A N 1
ATOM 619 C CA . ALA A 1 74 ? 3.686 -5.812 -16.659 1.00 92.81 74 ALA A CA 1
ATOM 620 C C . ALA A 1 74 ? 3.953 -6.970 -17.639 1.00 92.81 74 ALA A C 1
ATOM 622 O O . ALA A 1 74 ? 5.045 -7.040 -18.203 1.00 92.81 74 ALA A O 1
ATOM 623 N N . PHE A 1 75 ? 2.971 -7.850 -17.871 1.00 89.56 75 PHE A N 1
ATOM 624 C CA . PHE A 1 75 ? 3.072 -8.942 -18.840 1.00 89.56 75 PHE A CA 1
ATOM 625 C C . PHE A 1 75 ? 3.103 -8.448 -20.293 1.00 89.56 75 PHE A C 1
ATOM 627 O O . PHE A 1 75 ? 3.616 -9.147 -21.165 1.00 89.56 75 PHE A O 1
ATOM 634 N N . VAL A 1 76 ? 2.589 -7.242 -20.565 1.00 92.88 76 VAL A N 1
ATOM 635 C CA . VAL A 1 76 ? 2.691 -6.597 -21.880 1.00 92.88 76 VAL A CA 1
ATOM 636 C C . VAL A 1 76 ? 4.100 -6.006 -22.024 1.00 92.88 76 VAL A C 1
ATOM 638 O O . VAL A 1 76 ? 4.405 -5.019 -21.348 1.00 92.88 76 VAL A O 1
ATOM 641 N N . PRO A 1 77 ? 4.978 -6.553 -22.891 1.00 87.50 77 PRO A N 1
ATOM 642 C CA . PRO A 1 77 ? 6.359 -6.090 -22.986 1.00 87.50 77 PRO A CA 1
ATOM 643 C C . PRO A 1 77 ? 6.427 -4.617 -23.385 1.00 87.50 77 PRO A C 1
ATOM 645 O O . PRO A 1 77 ? 5.595 -4.136 -24.155 1.00 87.50 77 PRO A O 1
ATOM 648 N N . VAL A 1 78 ? 7.451 -3.913 -22.898 1.00 90.75 78 VAL A N 1
ATOM 649 C CA . VAL A 1 78 ? 7.666 -2.466 -23.098 1.00 90.75 78 VAL A CA 1
ATOM 650 C C . VAL A 1 78 ? 6.598 -1.608 -22.413 1.00 90.75 78 VAL A C 1
ATOM 652 O O . VAL A 1 78 ? 6.921 -0.875 -21.483 1.00 90.75 78 VAL A O 1
ATOM 655 N N . ILE A 1 79 ? 5.336 -1.711 -22.830 1.00 94.62 79 ILE A N 1
ATOM 656 C CA . ILE A 1 79 ? 4.238 -0.856 -22.361 1.00 94.62 79 ILE A CA 1
ATOM 657 C C . ILE A 1 79 ? 3.924 -1.121 -20.888 1.00 94.62 79 ILE A C 1
ATOM 659 O O . ILE A 1 79 ? 3.812 -0.176 -20.115 1.00 94.62 79 ILE A O 1
ATOM 663 N N . GLY A 1 80 ? 3.822 -2.383 -20.478 1.00 93.88 80 GLY A N 1
ATOM 664 C CA . GLY A 1 80 ? 3.494 -2.767 -19.108 1.00 93.88 80 GLY A CA 1
ATOM 665 C C . GLY A 1 80 ? 4.478 -2.218 -18.075 1.00 93.88 80 GLY A C 1
ATOM 666 O O . GLY A 1 80 ? 4.072 -1.468 -17.184 1.00 93.88 80 GLY A O 1
ATOM 667 N N . PRO A 1 81 ? 5.781 -2.520 -18.214 1.00 93.75 81 PRO A N 1
ATOM 668 C CA . PRO A 1 81 ? 6.832 -1.916 -17.402 1.00 93.75 81 PRO A CA 1
ATOM 669 C C . PRO A 1 81 ? 6.819 -0.380 -17.383 1.00 93.75 81 PRO A C 1
ATOM 671 O O . PRO A 1 81 ? 6.959 0.218 -16.316 1.00 93.75 81 PRO A O 1
ATOM 674 N N . LEU A 1 82 ? 6.597 0.275 -18.530 1.00 93.44 82 LEU A N 1
ATOM 675 C CA . LEU A 1 82 ? 6.497 1.739 -18.596 1.00 93.44 82 LEU A CA 1
ATOM 676 C C . LEU A 1 82 ? 5.290 2.273 -17.813 1.00 93.44 82 LEU A C 1
ATOM 678 O O . LEU A 1 82 ? 5.436 3.213 -17.031 1.00 93.44 82 LEU A O 1
ATOM 682 N N . LEU A 1 83 ? 4.117 1.656 -17.970 1.00 93.94 83 LEU A N 1
ATOM 683 C CA . LEU A 1 83 ? 2.912 2.030 -17.228 1.00 93.94 83 LEU A CA 1
ATOM 684 C C . LEU A 1 83 ? 3.094 1.828 -15.723 1.00 93.94 83 LEU A C 1
ATOM 686 O O . LEU A 1 83 ? 2.682 2.687 -14.945 1.00 93.94 83 LEU A O 1
ATOM 690 N N . TYR A 1 84 ? 3.751 0.746 -15.304 1.00 92.00 84 TYR A N 1
ATOM 691 C CA . TYR A 1 84 ? 4.073 0.536 -13.894 1.00 92.00 84 TYR A CA 1
ATOM 692 C C . TYR A 1 84 ? 4.987 1.638 -13.342 1.00 92.00 84 TYR A C 1
ATOM 694 O O . TYR A 1 84 ? 4.738 2.147 -12.251 1.00 92.00 84 TYR A O 1
ATOM 702 N N . LEU A 1 85 ? 6.011 2.062 -14.087 1.00 89.44 85 LEU A N 1
ATOM 703 C CA . LEU A 1 85 ? 6.879 3.158 -13.643 1.00 89.44 85 LEU A CA 1
ATOM 704 C C . LEU A 1 85 ? 6.144 4.499 -13.541 1.00 89.44 85 LEU A C 1
ATOM 706 O O . LEU A 1 85 ? 6.458 5.300 -12.662 1.00 89.44 85 LEU A O 1
ATOM 710 N N . MET A 1 86 ? 5.185 4.754 -14.432 1.00 88.88 86 MET A N 1
ATOM 711 C CA . MET A 1 86 ? 4.419 6.003 -14.437 1.00 88.88 86 MET A CA 1
ATOM 712 C C . MET A 1 86 ? 3.319 6.033 -13.371 1.00 88.88 86 MET A C 1
ATOM 714 O O . MET A 1 86 ? 3.116 7.066 -12.738 1.00 88.88 86 MET A O 1
ATOM 718 N N . PHE A 1 87 ? 2.612 4.916 -13.178 1.00 88.38 87 PHE A N 1
ATOM 719 C CA . PHE A 1 87 ? 1.351 4.869 -12.426 1.00 88.38 87 PHE A CA 1
ATOM 720 C C . PHE A 1 87 ? 1.315 3.814 -11.315 1.00 88.38 87 PHE A C 1
ATOM 722 O O . PHE A 1 87 ? 0.484 3.900 -10.413 1.00 88.38 87 PHE A O 1
ATOM 729 N N . GLY A 1 88 ? 2.207 2.824 -11.346 1.00 79.25 88 GLY A N 1
ATOM 730 C CA . GLY A 1 88 ? 2.272 1.759 -10.341 1.00 79.25 88 GLY A CA 1
ATOM 731 C C . GLY A 1 88 ? 2.707 2.235 -8.965 1.00 79.25 88 GLY A C 1
ATOM 732 O O . GLY A 1 88 ? 2.414 1.601 -7.945 1.00 79.25 88 GLY A O 1
ATOM 733 N N . GLU A 1 89 ? 3.366 3.386 -8.900 1.00 72.75 89 GLU A N 1
ATOM 734 C CA . GLU A 1 89 ? 3.824 3.980 -7.660 1.00 72.75 89 GLU A CA 1
ATOM 735 C C . GLU A 1 89 ? 2.896 5.112 -7.203 1.00 72.75 89 GLU A C 1
ATOM 737 O O . GLU A 1 89 ? 3.015 6.254 -7.640 1.00 72.75 89 GLU A O 1
ATOM 742 N N . ARG A 1 90 ? 2.023 4.838 -6.224 1.00 69.56 90 ARG A N 1
ATOM 743 C CA . ARG A 1 90 ? 1.496 5.909 -5.368 1.00 69.56 90 ARG A CA 1
ATOM 744 C C . ARG A 1 90 ? 2.644 6.437 -4.504 1.00 69.56 90 ARG A C 1
ATOM 746 O O . ARG A 1 90 ? 2.921 5.898 -3.433 1.00 69.56 90 ARG A O 1
ATOM 753 N N . ARG A 1 91 ? 3.349 7.455 -4.996 1.00 69.75 91 ARG A N 1
ATOM 754 C CA . ARG A 1 91 ? 4.349 8.191 -4.216 1.00 69.75 91 ARG A CA 1
ATOM 755 C C . ARG A 1 91 ? 3.608 9.040 -3.198 1.00 69.75 91 ARG A C 1
ATOM 757 O O . ARG A 1 91 ? 3.011 10.046 -3.566 1.00 69.75 91 ARG A O 1
ATOM 764 N N . LEU A 1 92 ? 3.639 8.628 -1.932 1.00 71.38 92 LEU A N 1
ATOM 765 C CA . LEU A 1 92 ? 3.218 9.512 -0.851 1.00 71.38 92 LEU A CA 1
ATOM 766 C C . LEU A 1 92 ? 4.076 10.775 -0.927 1.00 71.38 92 LEU A C 1
ATOM 768 O O . LEU A 1 92 ? 5.309 10.713 -0.999 1.00 71.38 92 LEU A O 1
ATOM 772 N N . SER A 1 93 ? 3.419 11.925 -0.950 1.00 78.69 93 SER A N 1
ATOM 773 C CA . SER A 1 93 ? 4.089 13.211 -0.894 1.00 78.69 93 SER A CA 1
ATOM 774 C C . SER A 1 93 ? 4.922 13.305 0.385 1.00 78.69 93 SER A C 1
ATOM 776 O O . SER A 1 93 ? 4.642 12.674 1.409 1.00 78.69 93 SER A O 1
ATOM 778 N N . ARG A 1 94 ? 5.953 14.155 0.363 1.00 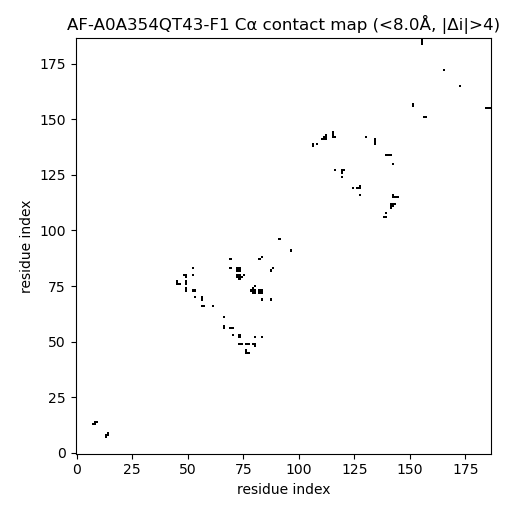79.06 94 ARG A N 1
ATOM 779 C CA . ARG A 1 94 ? 6.745 14.437 1.571 1.00 79.06 94 ARG A CA 1
ATOM 780 C C . ARG A 1 94 ? 5.870 14.933 2.729 1.00 79.06 94 ARG A C 1
ATOM 782 O O . ARG A 1 94 ? 6.216 14.692 3.881 1.00 79.06 94 ARG A O 1
ATOM 789 N N . SER A 1 95 ? 4.754 15.599 2.420 1.00 82.56 95 SER A N 1
ATOM 790 C CA . SER A 1 95 ? 3.777 16.065 3.405 1.00 82.56 95 SER A CA 1
ATOM 791 C C . SER A 1 95 ? 3.031 14.901 4.056 1.00 82.56 95 SER A C 1
ATOM 793 O O . SER A 1 95 ? 3.019 14.814 5.279 1.00 82.56 95 SER A O 1
ATOM 795 N N . GLU A 1 96 ? 2.498 13.965 3.263 1.00 81.25 96 GLU A N 1
ATOM 796 C CA . GLU A 1 96 ? 1.810 12.766 3.773 1.00 81.25 96 GLU A CA 1
ATOM 797 C C . GLU A 1 96 ? 2.748 11.906 4.628 1.00 81.25 96 GLU A C 1
ATOM 799 O O . GLU A 1 96 ? 2.393 11.501 5.731 1.00 81.25 96 GLU A O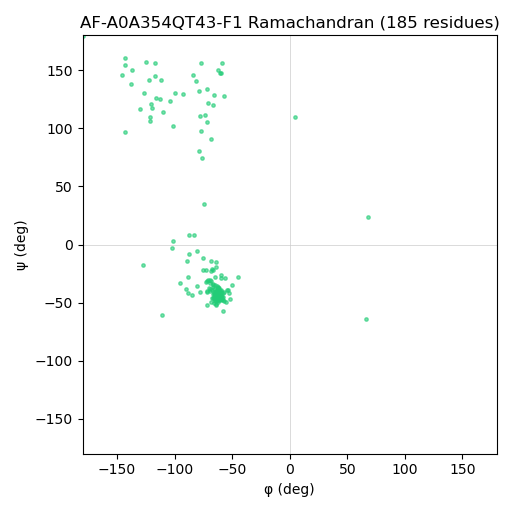 1
ATOM 804 N N . LEU A 1 97 ? 3.991 11.699 4.178 1.00 82.56 97 LEU A N 1
ATOM 805 C CA . LEU A 1 97 ? 4.995 10.969 4.959 1.00 82.56 97 LEU A CA 1
ATOM 806 C C . LEU A 1 97 ? 5.330 11.667 6.282 1.00 82.56 97 LEU A C 1
ATOM 808 O O . LEU A 1 97 ? 5.553 11.002 7.293 1.00 82.56 97 LEU A O 1
ATOM 812 N N . LYS A 1 98 ? 5.385 13.004 6.289 1.00 85.81 98 LYS A N 1
ATOM 813 C CA . LYS A 1 98 ? 5.613 13.782 7.511 1.00 85.81 98 LYS A CA 1
ATOM 814 C C . LYS A 1 98 ? 4.408 13.700 8.448 1.00 85.81 98 LYS A C 1
ATOM 816 O O . LYS A 1 98 ? 4.600 13.564 9.649 1.00 85.81 98 LYS A O 1
ATOM 821 N N . GLN A 1 99 ? 3.191 13.745 7.913 1.00 83.06 99 GLN A N 1
ATOM 822 C CA . GLN A 1 99 ? 1.964 13.621 8.694 1.00 83.06 99 GLN A CA 1
ATOM 823 C C . GLN A 1 99 ? 1.856 12.242 9.352 1.00 83.06 99 GLN A C 1
ATOM 825 O O . GLN A 1 99 ? 1.623 12.182 10.554 1.00 83.06 99 GLN A O 1
ATOM 830 N N . LEU A 1 100 ? 2.138 11.163 8.613 1.00 79.50 100 LEU A N 1
ATOM 831 C CA . LEU A 1 100 ? 2.195 9.803 9.163 1.00 79.50 100 LEU A CA 1
ATOM 832 C C . LEU A 1 100 ? 3.215 9.699 10.303 1.00 79.50 100 LEU A C 1
ATOM 834 O O . LEU A 1 100 ? 2.885 9.235 11.389 1.00 79.50 100 LEU A O 1
ATOM 838 N N . LYS A 1 101 ? 4.429 10.229 10.102 1.00 79.88 101 LYS A N 1
ATOM 839 C CA . LYS A 1 101 ? 5.450 10.266 11.161 1.00 79.88 101 LYS A CA 1
ATOM 840 C C . LYS A 1 101 ? 5.017 11.075 12.383 1.00 79.88 101 LYS A C 1
ATOM 842 O O . LYS A 1 101 ? 5.352 10.699 13.498 1.00 79.88 101 LYS A O 1
ATOM 847 N N . ASN A 1 102 ? 4.305 12.182 12.186 1.00 78.00 102 ASN A N 1
ATOM 848 C CA . ASN A 1 102 ? 3.811 13.002 13.288 1.00 78.00 102 ASN A CA 1
ATOM 849 C C . ASN A 1 102 ? 2.685 12.294 14.062 1.00 78.00 102 ASN A C 1
ATOM 851 O O . ASN A 1 102 ? 2.643 12.405 15.283 1.00 78.00 102 ASN A O 1
ATOM 855 N N . MET A 1 103 ? 1.804 11.550 13.382 1.00 69.56 103 MET A N 1
ATOM 856 C CA . MET A 1 103 ? 0.787 10.710 14.033 1.00 69.56 103 MET A CA 1
ATOM 857 C C . MET A 1 103 ? 1.443 9.610 14.874 1.00 69.56 103 MET A C 1
ATOM 859 O O . MET A 1 103 ? 1.082 9.430 16.032 1.00 69.56 103 MET A O 1
ATOM 863 N N . ASP A 1 104 ? 2.489 8.966 14.347 1.00 66.75 104 ASP A N 1
ATOM 864 C CA . ASP A 1 104 ? 3.291 7.983 15.088 1.00 66.75 104 ASP A CA 1
ATOM 865 C C . ASP A 1 104 ? 4.037 8.576 16.297 1.00 66.75 104 ASP A C 1
ATOM 867 O O . ASP A 1 104 ? 4.469 7.831 17.177 1.00 66.75 104 ASP A O 1
ATOM 871 N N . GLN A 1 105 ? 4.231 9.897 16.347 1.00 63.41 105 GLN A N 1
ATOM 872 C CA . GLN A 1 105 ? 4.871 10.594 17.467 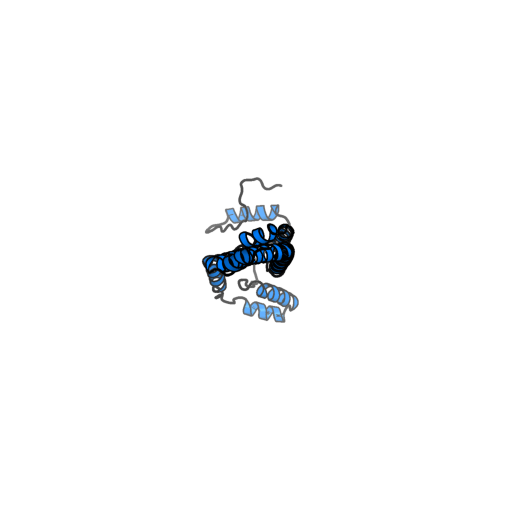1.00 63.41 105 GLN A CA 1
ATOM 873 C C . GLN A 1 105 ? 3.884 11.018 18.558 1.00 63.41 105 GLN A C 1
ATOM 875 O O . GLN A 1 105 ? 4.321 11.284 19.678 1.00 63.41 105 GLN A O 1
ATOM 880 N N . MET A 1 106 ? 2.570 11.002 18.302 1.00 59.50 106 MET A N 1
ATOM 881 C CA . MET A 1 106 ? 1.533 11.212 19.327 1.00 59.50 106 MET A CA 1
ATOM 882 C C . MET A 1 106 ? 1.353 9.982 20.242 1.00 59.50 106 MET A C 1
ATOM 884 O O . MET A 1 106 ? 0.255 9.681 20.691 1.00 59.50 106 MET A O 1
ATOM 888 N N . LYS A 1 107 ? 2.441 9.265 20.538 1.00 56.78 107 LYS A N 1
ATOM 889 C CA . LYS A 1 107 ? 2.482 8.079 21.410 1.00 56.78 107 LYS A CA 1
ATOM 890 C C . LYS A 1 107 ? 2.578 8.412 22.899 1.00 56.78 107 LYS A C 1
ATOM 892 O O . LYS A 1 107 ? 2.803 7.522 23.712 1.00 56.78 107 LYS A O 1
ATOM 897 N N . PHE A 1 108 ? 2.443 9.681 23.277 1.00 53.84 108 PHE A N 1
ATOM 898 C CA . PHE A 1 108 ? 2.371 10.060 24.684 1.00 53.84 108 PHE A CA 1
ATOM 899 C C . PHE A 1 108 ? 0.950 9.782 25.194 1.00 53.84 108 PHE A C 1
ATOM 901 O O . PHE A 1 108 ? 0.109 10.677 25.247 1.00 53.84 108 PHE A O 1
ATOM 908 N N . ARG A 1 109 ? 0.672 8.516 25.518 1.00 63.22 109 ARG A N 1
ATOM 909 C CA . ARG A 1 109 ? -0.495 8.117 26.311 1.00 63.22 109 ARG A CA 1
ATOM 910 C C . ARG A 1 109 ? -0.041 7.597 27.665 1.00 63.22 109 ARG A C 1
ATOM 912 O O . ARG A 1 109 ? 0.984 6.931 27.784 1.00 63.22 109 ARG A O 1
ATOM 919 N N . GLU A 1 110 ? -0.828 7.939 28.672 1.00 64.56 110 GLU A N 1
ATOM 920 C CA . GLU A 1 110 ? -0.732 7.391 30.016 1.00 64.56 110 GLU A CA 1
ATOM 921 C C . GLU A 1 110 ? -1.219 5.936 29.972 1.00 64.56 110 GLU A C 1
ATOM 923 O O . GLU A 1 110 ? -2.324 5.668 29.503 1.00 64.56 110 GLU A O 1
ATOM 928 N N . ASP A 1 111 ? -0.364 4.994 30.377 1.00 73.88 111 ASP A N 1
ATOM 929 C CA . ASP A 1 111 ? -0.665 3.558 30.381 1.00 73.88 111 ASP A CA 1
ATOM 930 C C . ASP A 1 111 ? -1.583 3.217 31.563 1.00 73.88 111 ASP A C 1
ATOM 932 O O . ASP A 1 111 ? -1.162 2.657 32.579 1.00 73.88 111 ASP A O 1
ATOM 936 N N . ASN A 1 112 ? -2.853 3.592 31.428 1.00 77.25 112 ASN A N 1
ATOM 937 C CA . ASN A 1 112 ? -3.867 3.434 32.470 1.00 77.25 112 ASN A CA 1
ATOM 938 C C . ASN A 1 112 ? -4.224 1.964 32.733 1.00 77.25 112 ASN A C 1
ATOM 940 O O . ASN A 1 112 ? -4.838 1.646 33.749 1.00 77.25 112 ASN A O 1
ATOM 944 N N . SER A 1 113 ? -3.834 1.055 31.836 1.00 85.44 113 SER A N 1
ATOM 945 C CA . SER A 1 113 ? -4.170 -0.364 31.920 1.00 85.44 113 SER A CA 1
ATOM 946 C C . SER A 1 113 ? -3.040 -1.255 32.451 1.00 85.44 113 SER A C 1
ATOM 948 O O . SER A 1 113 ? -3.210 -2.474 32.545 1.00 85.44 113 SER A O 1
ATOM 950 N N . TYR A 1 114 ? -1.892 -0.689 32.846 1.00 86.62 114 TYR A N 1
ATOM 951 C CA . TYR A 1 114 ? -0.737 -1.459 33.327 1.00 86.62 114 TYR A CA 1
ATOM 952 C C . TYR A 1 114 ? -1.063 -2.391 34.504 1.00 86.62 114 TYR A C 1
ATOM 954 O O . TYR A 1 114 ? -0.734 -3.583 34.460 1.00 86.62 114 TYR A O 1
ATOM 962 N N . GLU A 1 115 ? -1.725 -1.871 35.540 1.00 88.25 115 GLU A N 1
ATOM 963 C CA . GLU A 1 115 ? -2.076 -2.649 36.734 1.00 88.25 115 GLU A CA 1
ATOM 964 C C . GLU A 1 115 ? -3.073 -3.764 36.410 1.00 88.25 115 GLU A C 1
ATOM 966 O O . GLU A 1 115 ? -2.860 -4.913 36.801 1.00 88.25 115 GLU A O 1
ATOM 971 N N . LEU A 1 116 ? -4.090 -3.458 35.600 1.00 88.75 116 LEU A N 1
ATOM 972 C CA . LEU A 1 116 ? -5.081 -4.432 35.145 1.00 88.75 116 LEU A CA 1
ATOM 973 C C . LEU A 1 116 ? -4.424 -5.577 34.361 1.00 88.75 116 LEU A C 1
ATOM 975 O O . LEU A 1 116 ? -4.724 -6.749 34.580 1.00 88.75 116 LEU A O 1
ATOM 979 N N . ARG A 1 117 ? -3.456 -5.274 33.488 1.00 89.44 117 ARG A N 1
ATOM 980 C CA . ARG A 1 117 ? -2.710 -6.309 32.752 1.00 89.44 117 ARG A CA 1
ATOM 981 C C . ARG A 1 117 ? -1.830 -7.160 33.662 1.00 89.44 117 ARG A C 1
ATOM 983 O O . ARG A 1 117 ? -1.634 -8.344 33.377 1.00 89.44 117 ARG A O 1
ATOM 990 N N . LEU A 1 118 ? -1.258 -6.580 34.718 1.00 90.12 118 LEU A N 1
ATOM 991 C CA . LEU A 1 118 ? -0.490 -7.334 35.711 1.00 90.12 118 LEU A CA 1
ATOM 992 C C . LEU A 1 118 ? -1.378 -8.280 36.514 1.00 90.12 118 LEU A C 1
ATOM 994 O O . LEU A 1 118 ? -0.940 -9.399 36.797 1.00 90.12 118 LEU A O 1
ATOM 998 N N . ASP A 1 119 ? -2.584 -7.844 36.867 1.00 91.19 119 ASP A N 1
ATOM 999 C CA . ASP A 1 119 ? -3.565 -8.696 37.530 1.00 91.19 119 ASP A CA 1
ATOM 1000 C C . ASP A 1 119 ? -4.024 -9.828 36.605 1.00 91.19 119 ASP A C 1
ATOM 1002 O O . ASP A 1 119 ? -3.840 -10.998 36.943 1.00 91.19 119 ASP A O 1
ATOM 1006 N N . LEU A 1 120 ? -4.432 -9.504 35.373 1.00 90.31 120 LEU A N 1
ATOM 1007 C CA . LEU A 1 120 ? -4.808 -10.482 34.342 1.00 90.31 120 LEU A CA 1
ATOM 1008 C C . LEU A 1 120 ? -3.715 -11.521 34.090 1.00 90.31 120 LEU A C 1
ATOM 1010 O O . LEU A 1 120 ? -3.991 -12.708 33.957 1.00 90.31 120 LEU A O 1
ATOM 1014 N N . LYS A 1 121 ? -2.440 -11.121 34.085 1.00 91.94 121 LYS A N 1
ATOM 1015 C CA . LYS A 1 121 ? -1.322 -12.066 33.933 1.00 91.94 121 LYS A CA 1
ATOM 1016 C C . LYS A 1 121 ? -1.281 -13.126 35.043 1.00 91.94 121 LYS A C 1
ATOM 1018 O O . LYS A 1 121 ? -0.746 -14.219 34.821 1.00 91.94 121 LYS A O 1
ATOM 1023 N N . LYS A 1 122 ? -1.775 -12.794 36.239 1.00 93.00 122 LYS A N 1
ATOM 1024 C CA . LYS A 1 122 ? -1.844 -13.695 37.396 1.00 93.00 122 LYS A CA 1
ATOM 1025 C C . LYS A 1 122 ? -3.143 -14.499 37.407 1.00 93.00 122 LYS A C 1
ATOM 1027 O O . LYS A 1 122 ? -3.078 -15.688 37.712 1.00 93.00 122 LYS A O 1
ATOM 1032 N N . THR A 1 123 ? -4.272 -13.870 37.088 1.00 93.38 123 THR A N 1
ATOM 1033 C CA . THR A 1 123 ? -5.616 -14.458 37.194 1.00 93.38 123 THR A CA 1
ATOM 1034 C C . THR A 1 123 ? -6.004 -15.277 35.961 1.00 93.38 123 THR A C 1
ATOM 1036 O O . THR A 1 123 ? -6.471 -16.404 36.115 1.00 93.38 123 THR A O 1
ATOM 1039 N N . ASP A 1 124 ? -5.724 -14.786 34.750 1.00 92.25 124 ASP A N 1
ATOM 1040 C CA . ASP A 1 124 ? -6.022 -15.461 33.482 1.00 92.25 124 ASP A CA 1
ATOM 1041 C C . ASP A 1 124 ? -4.923 -15.237 32.423 1.00 92.25 124 ASP A C 1
ATOM 1043 O O . ASP A 1 124 ? -4.893 -14.270 31.653 1.00 92.25 124 ASP A O 1
ATOM 1047 N N . LYS A 1 125 ? -4.016 -16.215 32.328 1.00 91.44 125 LYS A N 1
ATOM 1048 C CA . LYS A 1 125 ? -2.910 -16.193 31.359 1.00 91.44 125 LYS A CA 1
ATOM 1049 C C . LYS A 1 125 ? -3.371 -16.253 29.902 1.00 91.44 125 LYS A C 1
ATOM 1051 O O . LYS A 1 125 ? -2.636 -15.768 29.039 1.00 91.44 125 LYS A O 1
ATOM 1056 N N . SER A 1 126 ? -4.522 -16.865 29.623 1.00 92.50 126 SER A N 1
ATOM 1057 C CA . SER A 1 126 ? -5.050 -16.985 28.261 1.00 92.50 126 SER A CA 1
ATOM 1058 C C . SER A 1 126 ? -5.539 -15.624 27.779 1.00 92.50 126 SER A C 1
ATOM 1060 O O . SER A 1 126 ? -5.062 -15.123 26.755 1.00 92.50 126 SER A O 1
ATOM 1062 N N . ALA A 1 127 ? -6.390 -14.973 28.579 1.00 89.56 127 ALA A N 1
ATOM 1063 C CA . ALA A 1 127 ? -6.865 -13.618 28.310 1.00 89.56 127 ALA A CA 1
ATOM 1064 C C . ALA A 1 127 ? -5.697 -12.625 28.200 1.00 89.56 127 ALA A C 1
ATOM 1066 O O . ALA A 1 127 ? -5.616 -11.863 27.233 1.00 89.56 127 ALA A O 1
ATOM 1067 N N . TYR A 1 128 ? -4.725 -12.699 29.118 1.00 92.25 128 TYR A N 1
ATOM 1068 C CA . TYR A 1 128 ? -3.511 -11.881 29.050 1.00 92.25 128 TYR A CA 1
ATOM 1069 C C . TYR A 1 128 ? -2.733 -12.078 27.739 1.00 92.25 128 TYR A C 1
ATOM 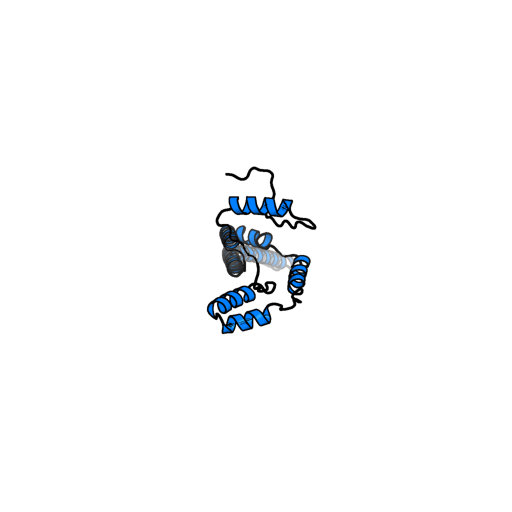1071 O O . TYR A 1 128 ? -2.236 -11.106 27.170 1.00 92.25 128 TYR A O 1
ATOM 1079 N N . GLY A 1 129 ? -2.619 -13.314 27.242 1.00 91.50 129 GLY A N 1
ATOM 1080 C CA . GLY A 1 129 ? -1.943 -13.609 25.977 1.00 91.50 129 GLY A CA 1
ATOM 1081 C C . GLY A 1 129 ? -2.612 -12.935 24.777 1.00 91.50 129 GLY A C 1
ATOM 1082 O O . GLY A 1 129 ? -1.922 -12.316 23.963 1.00 91.50 129 GLY A O 1
ATOM 1083 N N . ILE A 1 130 ? -3.945 -13.001 24.708 1.00 91.00 130 ILE A N 1
ATOM 1084 C CA . ILE A 1 130 ? -4.747 -12.367 23.651 1.00 91.00 130 ILE A CA 1
ATOM 1085 C C . ILE A 1 130 ? -4.596 -10.846 23.717 1.00 91.00 130 ILE A C 1
ATOM 1087 O O . ILE A 1 130 ? -4.211 -10.220 22.730 1.00 91.00 130 ILE A O 1
ATOM 1091 N N . ILE A 1 131 ? -4.814 -10.258 24.895 1.00 89.88 131 ILE A N 1
ATOM 1092 C CA . ILE A 1 131 ? -4.710 -8.811 25.119 1.00 89.88 131 ILE A CA 1
ATOM 1093 C C . ILE A 1 131 ? -3.307 -8.310 24.773 1.00 89.88 131 ILE A C 1
ATOM 1095 O O . ILE A 1 131 ? -3.155 -7.325 24.056 1.00 89.88 131 ILE A O 1
ATOM 1099 N N . LYS A 1 132 ? -2.262 -9.017 25.216 1.00 89.56 132 LYS A N 1
ATOM 1100 C CA . LYS A 1 132 ? -0.876 -8.674 24.883 1.00 89.56 132 LYS A CA 1
ATOM 1101 C C . LYS A 1 132 ? -0.632 -8.690 23.370 1.00 89.56 132 LYS A C 1
ATOM 1103 O O . LYS A 1 132 ? 0.082 -7.824 22.871 1.00 89.56 132 LYS A O 1
ATOM 1108 N N . SER A 1 133 ? -1.197 -9.661 22.651 1.00 88.56 133 SER A N 1
ATOM 1109 C CA . SER A 1 133 ? -1.099 -9.719 21.189 1.00 88.56 133 SER A CA 1
ATOM 1110 C C . SER A 1 133 ? -1.802 -8.527 20.535 1.00 88.56 133 SER A C 1
ATOM 1112 O O . SER A 1 133 ? -1.216 -7.897 19.658 1.00 88.56 133 SER A O 1
ATOM 1114 N N . LEU A 1 134 ? -3.011 -8.180 20.981 1.00 87.62 134 LEU A N 1
ATOM 1115 C CA . LEU A 1 134 ? -3.776 -7.046 20.448 1.00 87.62 134 LEU A CA 1
ATOM 1116 C C . LEU A 1 134 ? -3.045 -5.713 20.668 1.00 87.62 134 LEU A C 1
ATOM 1118 O O . LEU A 1 134 ? -2.827 -4.969 19.715 1.00 87.62 134 LEU A O 1
ATOM 1122 N N . LEU A 1 135 ? -2.554 -5.467 21.885 1.00 84.69 135 LEU A N 1
ATOM 1123 C CA . LEU A 1 135 ? -1.798 -4.251 22.221 1.00 84.69 135 LEU A CA 1
ATOM 1124 C C . LEU A 1 135 ? -0.440 -4.158 21.508 1.00 84.69 135 LEU A C 1
ATOM 1126 O O . LEU A 1 135 ? 0.123 -3.078 21.369 1.00 84.69 135 LEU A O 1
ATOM 1130 N N . SER A 1 136 ? 0.119 -5.284 21.051 1.00 83.06 136 SER A N 1
ATOM 1131 C CA . SER A 1 136 ? 1.339 -5.260 20.234 1.00 83.06 136 SER A CA 1
ATOM 1132 C C . SER A 1 136 ? 1.086 -4.804 18.792 1.00 83.06 136 SER A C 1
ATOM 1134 O O . SER A 1 136 ? 2.012 -4.346 18.122 1.00 83.06 136 SER A O 1
ATOM 1136 N N . MET A 1 137 ? -0.159 -4.927 18.317 1.00 79.44 137 MET A N 1
ATOM 1137 C CA . MET A 1 137 ? -0.582 -4.494 16.983 1.00 79.44 137 MET A CA 1
ATOM 1138 C C . MET A 1 137 ? -1.063 -3.042 16.996 1.00 79.44 137 MET A C 1
ATOM 1140 O O . MET A 1 137 ? -0.740 -2.293 16.076 1.00 79.44 137 MET A O 1
ATOM 1144 N N . ASP A 1 138 ? -1.770 -2.635 18.052 1.00 74.62 138 ASP A N 1
ATOM 1145 C CA . ASP A 1 138 ? -2.250 -1.269 18.239 1.00 74.62 138 ASP A CA 1
ATOM 1146 C C . ASP A 1 138 ? -1.700 -0.667 19.536 1.00 74.62 138 ASP A C 1
ATOM 1148 O O . ASP A 1 138 ? -2.086 -1.039 20.642 1.00 74.62 138 ASP A O 1
ATOM 1152 N N . HIS A 1 139 ? -0.796 0.299 19.379 1.00 68.25 139 HIS A N 1
ATOM 1153 C CA . HIS A 1 139 ? -0.138 0.968 20.499 1.00 68.25 139 HIS A CA 1
ATOM 1154 C C . HIS A 1 139 ? -1.009 2.073 21.121 1.00 68.25 139 HIS A C 1
ATOM 1156 O O . HIS A 1 139 ? -0.601 2.659 22.121 1.00 68.25 139 HIS A O 1
ATOM 1162 N N . ASN A 1 140 ? -2.173 2.376 20.531 1.00 73.00 140 ASN A N 1
ATOM 1163 C CA . ASN A 1 140 ? -3.103 3.396 21.018 1.00 73.00 140 ASN A CA 1
ATOM 1164 C C . ASN A 1 140 ? -4.308 2.810 21.772 1.00 73.00 140 ASN A C 1
ATOM 1166 O O . ASN A 1 140 ? -5.127 3.577 22.283 1.00 73.00 140 ASN A O 1
ATOM 1170 N N . ALA A 1 141 ? -4.418 1.483 21.857 1.00 77.12 141 ALA A N 1
ATOM 1171 C CA . ALA A 1 141 ? -5.475 0.808 22.597 1.00 77.12 141 ALA A CA 1
ATOM 1172 C C . ALA A 1 141 ? -5.136 0.692 24.095 1.00 77.12 141 ALA A C 1
ATOM 1174 O O . ALA A 1 141 ? -3.983 0.497 24.475 1.00 77.12 141 ALA A O 1
ATOM 1175 N N . ASP A 1 142 ? -6.162 0.771 24.943 1.00 84.31 142 ASP A N 1
ATOM 1176 C CA . ASP A 1 142 ? -6.077 0.535 26.388 1.00 84.31 142 ASP A CA 1
ATOM 1177 C C . ASP A 1 142 ? -7.081 -0.539 26.809 1.00 84.31 142 ASP A C 1
ATOM 1179 O O . ASP A 1 142 ? -8.084 -0.777 26.134 1.00 84.31 142 ASP A O 1
ATOM 1183 N N . VAL A 1 143 ? -6.806 -1.191 27.938 1.00 86.88 143 VAL A N 1
ATOM 1184 C CA . VAL A 1 143 ? -7.687 -2.218 28.507 1.00 86.88 143 VAL A CA 1
ATOM 1185 C C . VAL A 1 143 ? -8.514 -1.607 29.626 1.00 86.88 143 VAL A C 1
ATOM 1187 O O . VAL A 1 143 ? -7.964 -0.998 30.541 1.00 86.88 143 VAL A O 1
ATOM 1190 N N . TYR A 1 144 ? -9.822 -1.823 29.573 1.00 86.06 144 TYR A N 1
ATOM 1191 C CA . TYR A 1 144 ? -10.762 -1.377 30.592 1.00 86.06 144 TYR A CA 1
ATOM 1192 C C . TYR A 1 144 ? -11.434 -2.584 31.242 1.00 86.06 144 TYR A C 1
ATOM 1194 O O . TYR A 1 144 ? -11.715 -3.578 30.574 1.00 86.06 144 TYR A O 1
ATOM 1202 N N . ASP A 1 145 ? -11.704 -2.471 32.538 1.00 84.81 145 ASP A N 1
ATOM 1203 C CA . ASP A 1 145 ? -12.522 -3.410 33.303 1.00 84.81 145 ASP A CA 1
ATOM 1204 C C . ASP A 1 145 ? -13.764 -2.681 33.834 1.00 84.81 145 ASP A C 1
ATOM 1206 O O . ASP A 1 145 ? -13.768 -1.453 33.948 1.00 84.81 145 ASP A O 1
ATOM 1210 N N .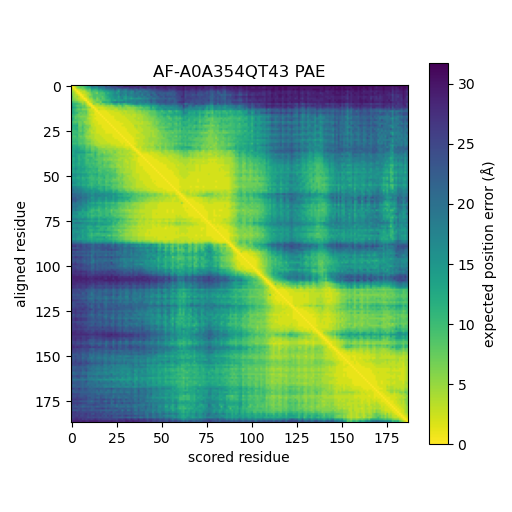 GLY A 1 146 ? -14.835 -3.425 34.109 1.00 84.88 146 GLY A N 1
ATOM 1211 C CA . GLY A 1 146 ? -16.091 -2.873 34.618 1.00 84.88 146 GLY A CA 1
ATOM 1212 C C . GLY A 1 146 ? -16.847 -1.998 33.615 1.00 84.88 146 GLY A C 1
ATOM 1213 O O . GLY A 1 146 ? -17.627 -1.140 34.020 1.00 84.88 146 GLY A O 1
ATOM 1214 N N . THR A 1 147 ? -16.616 -2.187 32.313 1.00 88.12 147 THR A N 1
ATOM 1215 C CA . THR A 1 147 ? -17.394 -1.495 31.278 1.00 88.12 147 THR A CA 1
ATOM 1216 C C . THR A 1 147 ? -18.746 -2.174 31.093 1.00 88.12 147 THR A C 1
ATOM 1218 O O . THR A 1 147 ? -18.834 -3.394 30.950 1.00 88.12 147 THR A O 1
ATOM 1221 N N . GLU A 1 148 ? -19.816 -1.384 31.079 1.00 90.62 148 GLU A N 1
ATOM 1222 C CA . GLU A 1 148 ? -21.130 -1.877 30.681 1.00 90.62 148 GLU A CA 1
ATOM 1223 C C . GLU A 1 148 ? -21.126 -2.071 29.163 1.00 90.62 148 GLU A C 1
ATOM 1225 O O . GLU A 1 148 ? -21.001 -1.116 28.399 1.00 90.62 148 GLU A O 1
ATOM 1230 N N . SER A 1 149 ? -21.184 -3.328 28.730 1.00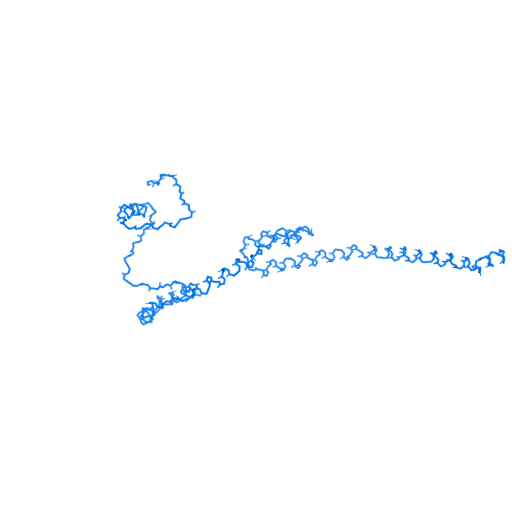 91.25 149 SER A N 1
ATOM 1231 C CA . SER A 1 149 ? -21.146 -3.705 27.318 1.00 91.25 149 SER A CA 1
ATOM 1232 C C . SER A 1 149 ? -22.334 -4.598 26.997 1.00 91.25 149 SER A C 1
ATOM 1234 O O . SER A 1 149 ? -22.567 -5.599 27.674 1.00 91.25 149 SER A O 1
ATOM 1236 N N . GLN A 1 150 ? -23.058 -4.262 25.933 1.00 93.44 150 GLN A N 1
ATOM 1237 C CA . GLN A 1 150 ? -24.171 -5.056 25.426 1.00 93.44 150 GLN A CA 1
ATOM 1238 C C . GLN A 1 150 ? -23.843 -5.559 24.019 1.00 93.44 150 GLN A C 1
ATOM 1240 O O . GLN A 1 150 ? -23.499 -4.778 23.134 1.00 93.44 150 GLN A O 1
ATOM 1245 N N . PHE A 1 151 ? -23.944 -6.873 23.815 1.00 94.81 151 PHE A N 1
ATOM 1246 C CA . PHE A 1 151 ? -23.761 -7.491 22.505 1.00 94.81 151 PHE A CA 1
ATOM 1247 C C . PHE A 1 151 ? -25.104 -7.621 21.785 1.00 94.81 151 PHE A C 1
ATOM 1249 O O . PHE A 1 151 ? -26.050 -8.174 22.344 1.00 94.81 151 PHE A O 1
ATOM 1256 N N . PHE A 1 152 ? -25.155 -7.161 20.535 1.00 95.25 152 PHE A N 1
ATOM 1257 C CA . PHE A 1 152 ? -26.319 -7.290 19.663 1.00 95.25 152 PHE A CA 1
ATOM 1258 C C . PHE A 1 152 ? -26.012 -8.285 18.538 1.00 95.25 152 PHE A C 1
ATOM 1260 O O . PHE A 1 152 ? -25.144 -8.006 17.709 1.00 95.25 152 PHE A O 1
ATOM 1267 N N . PRO A 1 153 ? -26.692 -9.445 18.486 1.00 95.25 153 PRO A N 1
ATOM 1268 C CA . PRO A 1 153 ? -26.495 -10.412 17.408 1.00 95.25 153 PRO A CA 1
ATOM 1269 C C . PRO A 1 153 ? -27.105 -9.944 16.078 1.00 95.25 153 PRO A C 1
ATOM 1271 O O . PRO A 1 153 ? -26.701 -10.430 15.023 1.00 95.25 153 PRO A O 1
ATOM 1274 N N . LEU A 1 154 ? -28.078 -9.028 16.134 1.00 94.19 154 LEU A N 1
ATOM 1275 C CA . LEU A 1 154 ? -28.833 -8.517 14.993 1.00 94.19 154 LEU A CA 1
ATOM 1276 C C . LEU A 1 154 ? -28.695 -6.995 14.888 1.00 94.19 154 LEU A C 1
ATOM 1278 O O . LEU A 1 154 ? -28.694 -6.280 15.895 1.00 94.19 154 LEU A O 1
ATOM 1282 N N . GLY A 1 155 ? -28.595 -6.500 13.653 1.00 91.56 155 GLY A N 1
ATOM 1283 C CA . GLY A 1 155 ? -28.430 -5.072 13.376 1.00 91.56 155 GLY A CA 1
ATOM 1284 C C . GLY A 1 155 ? -29.683 -4.264 13.708 1.00 91.56 155 GLY A C 1
ATOM 1285 O O . GLY A 1 155 ? -29.579 -3.118 14.136 1.00 91.56 155 GLY A O 1
ATOM 1286 N N . GLU A 1 156 ? -30.857 -4.873 13.575 1.00 92.19 156 GLU A N 1
ATOM 1287 C CA . GLU A 1 156 ? -32.160 -4.283 13.877 1.00 92.19 156 GLU A CA 1
ATOM 1288 C C . GLU A 1 156 ? -32.285 -3.961 15.372 1.00 92.19 156 GLU A C 1
ATOM 1290 O O . GLU A 1 156 ? -32.723 -2.870 15.740 1.00 92.19 156 GLU A O 1
ATOM 1295 N N . GLU A 1 157 ? -31.827 -4.865 16.243 1.00 93.44 157 GLU A N 1
ATOM 1296 C CA . GLU A 1 157 ? -31.814 -4.654 17.696 1.00 93.44 157 GLU A CA 1
ATOM 1297 C C . GLU A 1 157 ? -30.847 -3.529 18.088 1.00 93.44 157 GLU A C 1
ATOM 1299 O O . GLU A 1 157 ? -31.213 -2.626 18.846 1.00 93.44 157 GLU A O 1
ATOM 1304 N N . MET A 1 158 ? -29.635 -3.538 17.516 1.00 94.06 158 MET A N 1
ATOM 1305 C CA . MET A 1 158 ? -28.649 -2.473 17.717 1.00 94.06 158 MET A CA 1
ATOM 1306 C C . MET A 1 158 ? -29.191 -1.120 17.239 1.00 94.06 158 MET A C 1
ATOM 1308 O O . MET A 1 158 ? -29.017 -0.106 17.913 1.00 94.06 158 MET A O 1
ATOM 1312 N N . PHE A 1 159 ? -29.875 -1.093 16.093 1.00 93.12 159 PHE A N 1
ATOM 1313 C CA . PHE A 1 159 ? -30.449 0.120 15.523 1.00 93.12 159 PHE A CA 1
ATOM 1314 C C . PHE A 1 159 ? -31.526 0.722 16.432 1.00 93.12 159 PHE A C 1
ATOM 1316 O O . PHE A 1 159 ? -31.503 1.929 16.679 1.00 93.12 159 PHE A O 1
ATOM 1323 N N . GLN A 1 160 ? -32.421 -0.100 16.994 1.00 93.62 160 GLN A N 1
ATOM 1324 C CA . GLN A 1 160 ? -33.419 0.380 17.959 1.00 93.62 160 GLN A CA 1
ATOM 1325 C C . GLN A 1 160 ? -32.766 0.979 19.208 1.00 93.62 160 GLN A C 1
ATOM 1327 O O . GLN A 1 160 ? -33.165 2.065 19.638 1.00 93.62 160 GLN A O 1
ATOM 1332 N N . LYS A 1 161 ? -31.735 0.319 19.756 1.00 95.12 161 LYS A N 1
ATOM 1333 C CA . LYS A 1 161 ? -31.003 0.843 20.917 1.00 95.12 161 LYS A CA 1
ATOM 1334 C C . LYS A 1 161 ? -30.286 2.155 20.595 1.00 95.12 161 LYS A C 1
ATOM 1336 O O . LYS A 1 161 ? -30.406 3.123 21.338 1.00 95.12 161 LYS A O 1
ATOM 1341 N N . MET A 1 162 ? -29.618 2.223 19.447 1.00 94.25 162 MET A N 1
ATOM 1342 C CA . MET A 1 162 ? -28.936 3.429 18.983 1.00 94.25 162 MET A CA 1
ATOM 1343 C C . MET A 1 162 ? -29.904 4.613 18.850 1.00 94.25 162 MET A C 1
ATOM 1345 O O . MET A 1 162 ? -29.574 5.719 19.265 1.00 94.25 162 MET A O 1
ATOM 1349 N N . LEU A 1 163 ? -31.115 4.405 18.318 1.00 94.50 163 LEU A N 1
ATOM 1350 C CA . LEU A 1 163 ? -32.132 5.462 18.242 1.00 94.50 163 LEU A CA 1
ATOM 1351 C C . LEU A 1 163 ? -32.583 5.958 19.624 1.00 94.50 163 LEU A C 1
ATOM 1353 O O . LEU A 1 163 ? -32.879 7.144 19.774 1.00 94.50 163 LEU A O 1
ATOM 1357 N N . GLU A 1 164 ? -32.660 5.075 20.619 1.00 96.12 164 GLU A N 1
ATOM 1358 C CA . GLU A 1 164 ? -32.938 5.454 22.006 1.00 96.12 164 GLU A CA 1
ATOM 1359 C C . GLU A 1 164 ? -31.803 6.314 22.579 1.00 96.12 164 GLU A C 1
ATOM 1361 O O . GLU A 1 164 ? -32.059 7.402 23.099 1.00 96.12 164 GLU A O 1
ATOM 1366 N N . ASP A 1 165 ? -30.554 5.879 22.413 1.00 95.12 165 ASP A N 1
ATOM 1367 C CA . ASP A 1 165 ? -29.379 6.600 22.910 1.00 95.12 165 ASP A CA 1
ATOM 1368 C C . ASP A 1 165 ? -29.242 7.981 22.245 1.00 95.12 165 ASP A C 1
ATOM 1370 O O . ASP A 1 165 ? -28.957 8.973 22.918 1.00 95.12 165 ASP A O 1
ATOM 1374 N N . LEU A 1 166 ? -29.547 8.082 20.945 1.00 95.75 166 LEU A N 1
ATOM 1375 C CA . LEU A 1 166 ? -29.595 9.356 20.218 1.00 95.75 166 LEU A CA 1
ATOM 1376 C C . LEU A 1 166 ? -30.661 10.313 20.769 1.00 95.75 166 LEU A C 1
ATOM 1378 O O . LEU A 1 166 ? -30.428 11.520 20.808 1.00 95.75 166 LEU A O 1
ATOM 1382 N N . ARG A 1 167 ? -31.825 9.803 21.196 1.00 96.75 167 ARG A N 1
ATOM 1383 C CA . ARG A 1 167 ? -32.892 10.624 21.804 1.00 96.75 167 ARG A CA 1
ATOM 1384 C C . ARG A 1 167 ? -32.542 11.082 23.218 1.00 96.75 167 ARG A C 1
ATOM 1386 O O . ARG A 1 167 ? -32.966 12.164 23.613 1.00 96.75 167 ARG A O 1
ATOM 1393 N N . ASN A 1 168 ? -31.795 10.266 23.960 1.00 97.31 168 ASN A N 1
ATOM 1394 C CA . ASN A 1 168 ? -31.402 10.537 25.344 1.00 97.31 168 ASN A CA 1
ATOM 1395 C C . ASN A 1 168 ? -30.107 11.362 25.463 1.00 97.31 168 ASN A C 1
ATOM 1397 O O . ASN A 1 168 ? -29.740 11.769 26.564 1.00 97.31 168 ASN A O 1
ATOM 1401 N N . ALA A 1 169 ? -29.394 11.607 24.362 1.00 97.44 169 ALA A N 1
ATOM 1402 C CA . ALA A 1 169 ? -28.138 12.345 24.382 1.00 97.44 169 ALA A CA 1
ATOM 1403 C C . ALA A 1 169 ? -28.335 13.822 24.782 1.00 97.44 169 ALA A C 1
ATOM 1405 O O . ALA A 1 169 ? -29.008 14.586 24.095 1.00 97.44 169 ALA A O 1
ATOM 1406 N N . GLU A 1 170 ? -27.692 14.249 25.875 1.00 96.81 170 GLU A N 1
ATOM 1407 C CA . GLU A 1 170 ? -27.879 15.603 26.429 1.00 96.81 170 GLU A CA 1
ATOM 1408 C C . GLU A 1 170 ? -26.834 16.629 25.968 1.00 96.81 170 GLU A C 1
ATOM 1410 O O . GLU A 1 170 ? -27.126 17.820 25.876 1.00 96.81 170 GLU A O 1
ATOM 1415 N N . LYS A 1 171 ? -25.588 16.193 25.741 1.00 97.12 171 LYS A N 1
ATOM 1416 C CA . LYS A 1 171 ? -24.450 17.103 25.509 1.00 97.12 171 LYS A CA 1
ATOM 1417 C C . LYS A 1 171 ? -23.938 17.046 24.081 1.00 97.12 171 LYS A C 1
ATOM 1419 O O . LYS A 1 171 ? -23.916 18.059 23.391 1.00 97.12 171 LYS A O 1
ATOM 1424 N N . PHE A 1 172 ? -23.488 15.867 23.662 1.00 96.25 172 PHE A N 1
ATOM 1425 C CA . PHE A 1 172 ? -22.845 15.664 22.372 1.00 96.25 172 PHE A CA 1
ATOM 1426 C C . PHE A 1 172 ? -23.199 14.289 21.823 1.00 96.25 172 PHE A C 1
ATOM 1428 O O . PHE A 1 172 ? -23.312 13.326 22.579 1.00 96.25 172 PHE A O 1
ATOM 1435 N N . ILE A 1 173 ? -23.312 14.218 20.501 1.00 96.25 173 ILE A N 1
ATOM 1436 C CA . ILE A 1 173 ? -23.427 12.979 19.741 1.00 96.25 173 ILE A CA 1
ATOM 1437 C C . ILE A 1 173 ? -22.236 12.950 18.785 1.00 96.25 173 ILE A C 1
ATOM 1439 O O . ILE A 1 173 ? -22.072 13.862 17.973 1.00 96.25 173 ILE A O 1
ATOM 1443 N N . PHE A 1 174 ? -21.405 11.916 18.891 1.00 94.81 174 PHE A N 1
ATOM 1444 C CA . PHE A 1 174 ? -20.312 11.661 17.956 1.00 94.81 174 PHE A CA 1
ATOM 1445 C C . PHE A 1 174 ? -20.720 10.517 17.033 1.00 94.81 174 PHE A C 1
ATOM 1447 O O . PHE A 1 174 ? -21.067 9.438 17.505 1.00 94.81 174 PHE A O 1
ATOM 1454 N N . LEU A 1 175 ? -20.702 10.770 15.726 1.00 92.12 175 LEU A N 1
ATOM 1455 C CA . LEU A 1 175 ? -21.091 9.809 14.698 1.00 92.12 175 LEU A CA 1
ATOM 1456 C C . LEU A 1 175 ? -19.896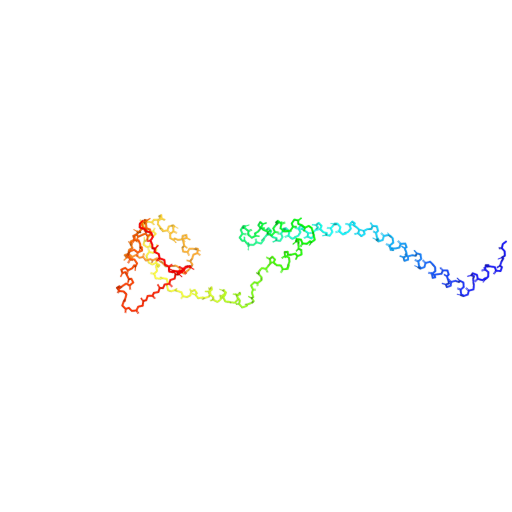 9.566 13.777 1.00 92.12 175 LEU A C 1
ATOM 1458 O O . LEU A 1 175 ? -19.443 10.486 13.097 1.00 92.12 175 LEU A O 1
ATOM 1462 N N . GLU A 1 176 ? -19.405 8.332 13.746 1.00 92.56 176 GLU A N 1
ATOM 1463 C CA . GLU A 1 176 ? -18.348 7.885 12.838 1.00 92.56 176 GLU A CA 1
ATOM 1464 C C . GLU A 1 176 ? -18.883 6.719 12.004 1.00 92.56 176 GLU A C 1
ATOM 1466 O O . GLU A 1 176 ? -19.073 5.613 12.503 1.00 92.56 176 GLU A O 1
ATOM 1471 N N . TYR A 1 177 ? -19.173 6.984 10.729 1.00 91.19 177 TYR A N 1
ATOM 1472 C CA . TYR A 1 177 ? -19.775 6.016 9.812 1.00 91.19 177 TYR A CA 1
ATOM 1473 C C . TYR A 1 177 ? -19.093 6.068 8.451 1.00 91.19 177 TYR A C 1
ATOM 1475 O O . TYR A 1 177 ? -18.642 7.122 8.004 1.00 91.19 177 TYR A O 1
ATOM 1483 N N . TYR A 1 178 ? -19.074 4.925 7.763 1.00 93.00 178 TYR A N 1
ATOM 1484 C CA . TYR A 1 178 ? -18.610 4.852 6.378 1.00 93.00 178 TYR A CA 1
ATOM 1485 C C . TYR A 1 178 ? -19.603 5.509 5.402 1.00 93.00 178 TYR A C 1
ATOM 1487 O O . TYR A 1 178 ? -19.184 6.213 4.486 1.00 93.00 178 TYR A O 1
ATOM 1495 N N . ILE A 1 179 ? -20.910 5.297 5.611 1.00 92.00 179 ILE A N 1
ATOM 1496 C CA . ILE A 1 179 ? -22.012 5.854 4.809 1.00 92.00 179 ILE A CA 1
ATOM 1497 C C . ILE A 1 179 ? -23.123 6.318 5.757 1.00 92.00 179 ILE A C 1
ATOM 1499 O O . ILE A 1 179 ? -23.464 5.609 6.703 1.00 92.00 179 ILE A O 1
ATOM 1503 N N . VAL A 1 180 ? -23.699 7.488 5.474 1.00 92.19 180 VAL A N 1
ATOM 1504 C CA . VAL A 1 180 ? -24.916 8.007 6.112 1.00 92.19 180 VAL A CA 1
ATOM 1505 C C . VAL A 1 180 ? -25.861 8.433 4.994 1.00 92.19 180 VAL A C 1
ATOM 1507 O O . VAL A 1 180 ? -25.521 9.316 4.209 1.00 92.19 180 VAL A O 1
ATOM 1510 N N . GLU A 1 181 ? -27.019 7.787 4.902 1.00 92.50 181 GLU A N 1
ATOM 1511 C CA . GLU A 1 181 ? -27.995 7.999 3.830 1.00 92.50 181 GLU A CA 1
ATOM 1512 C C . GLU A 1 181 ? -29.425 7.895 4.378 1.00 92.50 181 GLU A C 1
ATOM 1514 O O . GLU A 1 181 ? -29.669 7.248 5.399 1.00 92.50 181 GLU A O 1
ATOM 1519 N N . GLU A 1 182 ? -30.370 8.556 3.712 1.00 93.00 182 GLU A N 1
ATOM 1520 C CA . GLU A 1 182 ? -31.793 8.449 4.026 1.00 93.00 182 GLU A CA 1
ATOM 1521 C C . GLU A 1 182 ? -32.345 7.084 3.591 1.00 93.00 182 GLU A C 1
ATOM 1523 O O . GLU A 1 182 ? -32.121 6.628 2.472 1.00 93.00 182 GLU A O 1
ATOM 1528 N N . GLY A 1 183 ? -33.110 6.428 4.464 1.00 89.75 183 GLY A N 1
ATOM 1529 C CA . GLY A 1 183 ? -33.685 5.121 4.169 1.00 89.75 183 GLY A CA 1
ATOM 1530 C C . GLY A 1 183 ? -34.533 4.566 5.308 1.00 89.75 183 GLY A C 1
ATOM 1531 O O . GLY A 1 183 ? -34.694 5.194 6.355 1.00 89.75 183 GLY A O 1
ATOM 1532 N N . ILE A 1 184 ? -35.088 3.374 5.089 1.00 88.06 184 ILE A N 1
ATOM 1533 C CA . ILE A 1 184 ? -35.858 2.625 6.087 1.00 88.06 184 ILE A CA 1
ATOM 1534 C C . ILE A 1 184 ? -35.055 1.375 6.442 1.00 88.06 184 ILE A C 1
ATOM 1536 O O . ILE A 1 184 ? -34.704 0.601 5.551 1.00 88.06 184 ILE A O 1
ATOM 1540 N N . MET A 1 185 ? -34.780 1.178 7.734 1.00 84.19 185 MET A N 1
ATOM 1541 C CA . MET A 1 185 ? -34.220 -0.081 8.226 1.00 84.19 185 MET A CA 1
ATOM 1542 C C . MET A 1 185 ? -35.261 -1.184 8.012 1.00 84.19 185 MET A C 1
ATOM 1544 O O . MET A 1 185 ? -36.428 -0.999 8.359 1.00 84.19 185 MET A O 1
ATOM 1548 N N .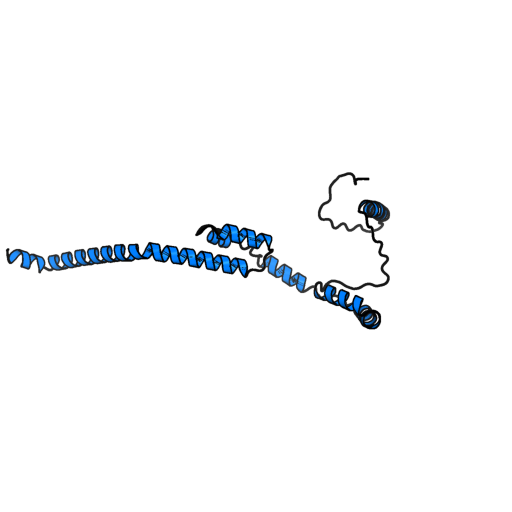 TRP A 1 186 ? -34.864 -2.295 7.393 1.00 73.38 186 TRP A N 1
ATOM 1549 C CA . TRP A 1 186 ? -35.758 -3.441 7.217 1.00 73.38 186 TRP A CA 1
ATOM 1550 C C . TRP A 1 186 ? -36.196 -4.015 8.572 1.00 73.38 186 TRP A C 1
ATOM 1552 O O . TRP A 1 186 ? -35.488 -3.871 9.567 1.00 73.38 186 TRP A O 1
ATOM 1562 N N . ASN A 1 187 ? -37.402 -4.593 8.591 1.00 61.47 187 ASN A N 1
ATOM 1563 C CA . ASN A 1 187 ? -38.025 -5.170 9.785 1.00 61.47 187 ASN A CA 1
ATOM 1564 C C . ASN A 1 187 ? -37.426 -6.527 10.149 1.00 61.47 187 ASN A C 1
ATOM 1566 O O . ASN A 1 187 ? -37.191 -7.318 9.205 1.00 61.47 187 ASN A O 1
#

Sequence (187 aa):
MNLRKFQLLMSKYGFSIIIMVLELALIFWFFFWLGRWTPTLWIVFVILFSLATILAIVNRSMTPESKVTWLLVAFVPVIGPLLYLMFGERRLSRSELKQLKNMDQMKFREDNSYELRLDLKKTDKSAYGIIKSLLSMDHNADVYDGTESQFFPLGEEMFQKMLEDLRNAEKFIFLEYYIVEEGIMWN

Mean predicted aligned error: 12.91 Å

pLDDT: mean 86.4, std 10.98, range [45.66, 97.44]

Foldseek 3Di:
DDPVVVVVCVPPVNVVVVVVVVVVVVVVVVVVVVVVCVVVVVVVVQVVLLVVLLVVLVPDPDDPVLSVVLNVLSVPTPRSSVCCVVPVDPPDPPVNVVVVVVVVVPLPDDQPAPVVLVVCVVVPVPVSVVVVVVCVVPVPDHDDDPDDDDDDPDPVVVVVVVVVCVVVDDDDDDDDDPDDDDDDDDD

Solvent-accessible surface area (backbone atoms only — not comparable to full-atom values): 11487 Å² total; per-residue (Å²): 138,59,73,67,60,55,53,49,46,70,29,82,65,33,47,52,53,53,49,52,53,48,53,50,50,50,50,53,51,51,49,57,53,50,61,66,46,47,63,59,54,48,53,51,49,47,51,52,51,35,49,52,40,51,52,54,51,70,74,48,95,65,58,71,70,60,44,53,53,52,52,60,44,33,67,42,76,66,59,15,39,52,49,39,72,73,64,66,60,84,73,74,47,75,64,56,55,48,49,54,53,50,60,68,62,67,67,86,67,81,74,83,28,55,67,60,53,56,49,32,51,73,78,36,58,67,62,34,52,53,53,53,54,52,46,71,74,37,84,87,66,80,67,83,80,92,71,92,78,85,89,65,97,44,71,63,62,44,50,55,52,49,55,50,52,62,71,67,53,85,86,77,85,90,86,86,71,95,75,89,79,92,81,78,84,76,131